Protein AF-0000000072364717 (afdb_homodimer)

Secondary structure (DSSP, 8-state):
-----HHHHHHHHHHHHHHHTTS-GGG--HHHHHHHHHHHHHHHHHHHHSSS--HHHHHHHHHHHHHHHHHHHHHHHHHHTTS-THHHHHHHHHHHHHHHHHHHHH-/-----HHHHHHHHHHHHHHHTTS-GGG--HHHHHHHHHHHHHHHHHHHHSSS--HHHHHHHHHHHHHHHHHHHHHHHHHHTTS-THHHHHHHHHHHHHHHHHHHHH-

Structure (mmCIF, N/CA/C/O backbone):
data_AF-0000000072364717-model_v1
#
loop_
_entity.id
_entity.type
_entity.pdbx_description
1 polymer 'Uncharacterized protein'
#
loop_
_atom_site.group_PDB
_atom_site.id
_atom_site.type_symbol
_atom_site.label_atom_id
_atom_site.label_alt_id
_atom_site.label_comp_id
_atom_site.label_asym_id
_atom_site.label_entity_id
_atom_site.label_seq_id
_atom_site.pdbx_PDB_ins_code
_atom_site.Cartn_x
_atom_site.Cartn_y
_atom_site.Cartn_z
_atom_site.occupancy
_atom_site.B_iso_or_equiv
_atom_site.auth_seq_id
_atom_site.auth_comp_id
_atom_site.auth_asym_id
_atom_site.auth_atom_id
_atom_site.pdbx_PDB_model_num
ATOM 1 N N . ILE A 1 1 ? -16.766 -21.688 -6.285 1 32.56 1 ILE A N 1
ATOM 2 C CA . ILE A 1 1 ? -16.109 -20.609 -7.008 1 32.56 1 ILE A CA 1
ATOM 3 C C . ILE A 1 1 ? -14.969 -20.031 -6.16 1 32.56 1 ILE A C 1
ATOM 5 O O . ILE A 1 1 ? -15.203 -19.547 -5.047 1 32.56 1 ILE A O 1
ATOM 9 N N . VAL A 1 2 ? -13.906 -20.609 -5.98 1 39.59 2 VAL A N 1
ATOM 10 C CA . VAL A 1 2 ? -12.766 -20.188 -5.164 1 39.59 2 VAL A CA 1
ATOM 11 C C . VAL A 1 2 ? -12.57 -18.688 -5.277 1 39.59 2 VAL A C 1
ATOM 13 O O . VAL A 1 2 ? -12.258 -18.172 -6.355 1 39.59 2 VAL A O 1
ATOM 16 N N . HIS A 1 3 ? -13.484 -17.906 -4.746 1 47.03 3 HIS A N 1
ATOM 17 C CA . HIS A 1 3 ? -13.562 -16.453 -4.695 1 47.03 3 HIS A CA 1
ATOM 18 C C . HIS A 1 3 ? -12.18 -15.836 -4.539 1 47.03 3 HIS A C 1
ATOM 20 O O . HIS A 1 3 ? -11.555 -15.953 -3.484 1 47.03 3 HIS A O 1
ATOM 26 N N . PHE A 1 4 ? -11.289 -15.977 -5.617 1 58.59 4 PHE A N 1
ATOM 27 C CA . PHE A 1 4 ? -9.945 -15.414 -5.688 1 58.59 4 PHE A CA 1
ATOM 28 C C . PHE A 1 4 ? -9.961 -13.938 -5.309 1 58.59 4 PHE A C 1
ATOM 30 O O . PHE A 1 4 ? -10.469 -13.102 -6.059 1 58.59 4 PHE A O 1
ATOM 37 N N . TRP A 1 5 ? -9.914 -13.695 -4.016 1 69.25 5 TRP A N 1
ATOM 38 C CA . TRP A 1 5 ? -9.875 -12.367 -3.42 1 69.25 5 TRP A CA 1
ATOM 39 C C . TRP A 1 5 ? -8.695 -11.562 -3.963 1 69.25 5 TRP A C 1
ATOM 41 O O . TRP A 1 5 ? -8.602 -10.352 -3.73 1 69.25 5 TRP A O 1
ATOM 51 N N . GLY A 1 6 ? -7.93 -12.203 -4.77 1 68.94 6 GLY A N 1
ATOM 52 C CA . GLY A 1 6 ? -6.73 -11.562 -5.285 1 68.94 6 GLY A CA 1
ATOM 53 C C . GLY A 1 6 ? -7.016 -10.297 -6.062 1 68.94 6 GLY A C 1
ATOM 54 O O . GLY A 1 6 ? -6.527 -9.219 -5.711 1 68.94 6 GLY A O 1
ATOM 55 N N . PRO A 1 7 ? -8.031 -10.477 -6.918 1 74.38 7 PRO A N 1
ATOM 56 C CA . PRO A 1 7 ? -8.305 -9.305 -7.754 1 74.38 7 PRO A CA 1
ATOM 57 C C . PRO A 1 7 ? -8.922 -8.148 -6.965 1 74.38 7 PRO A C 1
ATOM 59 O O . PRO A 1 7 ? -8.523 -6.996 -7.137 1 74.38 7 PRO A O 1
ATOM 62 N N . VAL A 1 8 ? -9.773 -8.438 -6.082 1 78.88 8 VAL A N 1
ATOM 63 C CA . VAL A 1 8 ? -10.453 -7.395 -5.32 1 78.88 8 VAL A CA 1
ATOM 64 C C . VAL A 1 8 ? -9.469 -6.73 -4.359 1 78.88 8 VAL A C 1
ATOM 66 O O . VAL A 1 8 ? -9.438 -5.504 -4.246 1 78.88 8 VAL A O 1
ATOM 69 N N . ALA A 1 9 ? -8.719 -7.508 -3.746 1 85.62 9 ALA A N 1
ATOM 70 C CA . ALA A 1 9 ? -7.754 -6.973 -2.785 1 85.62 9 ALA A CA 1
ATOM 71 C C . ALA A 1 9 ? -6.711 -6.102 -3.48 1 85.62 9 ALA A C 1
ATOM 73 O O . ALA A 1 9 ? -6.336 -5.043 -2.971 1 85.62 9 ALA A O 1
ATOM 74 N N . ASN A 1 10 ? -6.395 -6.488 -4.652 1 91.56 10 ASN A N 1
ATOM 75 C CA . ASN A 1 10 ? -5.406 -5.715 -5.395 1 91.56 10 ASN A CA 1
ATOM 76 C C . ASN A 1 10 ? -5.969 -4.371 -5.844 1 91.56 10 ASN A C 1
ATOM 78 O O . ASN A 1 10 ? -5.277 -3.352 -5.789 1 91.56 10 ASN A O 1
ATOM 82 N N . TRP A 1 11 ? -7.203 -4.375 -6.195 1 93.88 11 TRP A N 1
ATOM 83 C CA . TRP A 1 11 ? -7.824 -3.143 -6.672 1 93.88 11 TRP A CA 1
ATOM 84 C C . TRP A 1 11 ? -8.039 -2.16 -5.523 1 93.88 11 TRP A C 1
ATOM 86 O O . TRP A 1 11 ? -8.188 -0.957 -5.75 1 93.88 11 TRP A O 1
ATOM 96 N N . GLY A 1 12 ? -8.055 -2.625 -4.312 1 92.81 12 GLY A N 1
ATOM 97 C CA . GLY A 1 12 ? -8.18 -1.745 -3.164 1 92.81 12 GLY A CA 1
ATOM 98 C C . GLY A 1 12 ? -7.094 -0.687 -3.098 1 92.81 12 GLY A C 1
ATOM 99 O O . GLY A 1 12 ? -7.344 0.44 -2.666 1 92.81 12 GLY A O 1
ATOM 100 N N . LEU A 1 13 ? -5.977 -0.998 -3.564 1 96 13 LEU A N 1
ATOM 101 C CA . LEU A 1 13 ? -4.836 -0.092 -3.463 1 96 13 LEU A CA 1
ATOM 102 C C . LEU A 1 13 ? -4.996 1.089 -4.414 1 96 13 LEU A C 1
ATOM 104 O O . LEU A 1 13 ? -4.965 2.244 -3.986 1 96 13 LEU A O 1
ATOM 108 N N . PRO A 1 14 ? -5.234 0.84 -5.633 1 95.62 14 PRO A N 1
ATOM 109 C CA . PRO A 1 14 ? -5.391 2.006 -6.508 1 95.62 14 PRO A CA 1
ATOM 110 C C . PRO A 1 14 ? -6.656 2.805 -6.203 1 95.62 14 PRO A C 1
ATOM 112 O O . PRO A 1 14 ? -6.672 4.027 -6.363 1 95.62 14 PRO A O 1
ATOM 115 N N . LEU A 1 15 ? -7.695 2.199 -5.75 1 92.44 15 LEU A N 1
ATOM 116 C CA . LEU A 1 15 ? -8.898 2.93 -5.367 1 92.44 15 LEU A CA 1
ATOM 117 C C . LEU A 1 15 ? -8.625 3.855 -4.188 1 92.44 15 LEU A C 1
ATOM 119 O O . LEU A 1 15 ? -9.047 5.012 -4.188 1 92.44 15 LEU A O 1
ATOM 123 N N . ALA A 1 16 ? -7.953 3.33 -3.236 1 93.5 16 ALA A N 1
ATOM 124 C CA . ALA A 1 16 ? -7.578 4.164 -2.096 1 93.5 16 ALA A CA 1
ATOM 125 C C . ALA A 1 16 ? -6.699 5.332 -2.535 1 93.5 16 ALA A C 1
ATOM 127 O O . ALA A 1 16 ? -6.883 6.461 -2.078 1 93.5 16 ALA A O 1
ATOM 128 N N . ALA A 1 17 ? -5.766 5.066 -3.383 1 95.69 17 ALA A N 1
ATOM 129 C CA . ALA A 1 17 ? -4.871 6.109 -3.869 1 95.69 17 ALA A CA 1
ATOM 130 C C . ALA A 1 17 ? -5.648 7.203 -4.598 1 95.69 17 ALA A C 1
ATOM 132 O O . ALA A 1 17 ? -5.383 8.391 -4.414 1 95.69 17 ALA A O 1
ATOM 133 N N . PHE A 1 18 ? -6.617 6.828 -5.34 1 90.44 18 PHE A N 1
ATOM 134 C CA . PHE A 1 18 ? -7.426 7.793 -6.078 1 90.44 18 PHE A CA 1
ATOM 135 C C . PHE A 1 18 ? -8.25 8.648 -5.121 1 90.44 18 PHE A C 1
ATOM 137 O O . PHE A 1 18 ? -8.312 9.867 -5.266 1 90.44 18 PHE A O 1
ATOM 144 N N . LYS A 1 19 ? -8.805 8.031 -4.262 1 90.56 19 LYS A N 1
ATOM 145 C CA . LYS A 1 19 ? -9.617 8.766 -3.299 1 90.56 19 LYS A CA 1
ATOM 146 C C . LYS A 1 19 ? -8.758 9.719 -2.471 1 90.56 19 LYS A C 1
ATOM 148 O O . LYS A 1 19 ? -9.195 10.812 -2.117 1 90.56 19 LYS A O 1
ATOM 153 N N . ASP A 1 20 ? -7.555 9.359 -2.209 1 94.38 20 ASP A N 1
ATOM 154 C CA . ASP A 1 20 ? -6.637 10.188 -1.437 1 94.38 20 ASP A CA 1
ATOM 155 C C . ASP A 1 20 ? -6.215 11.422 -2.23 1 94.38 20 ASP A C 1
ATOM 157 O O . ASP A 1 20 ? -5.668 12.375 -1.667 1 94.38 20 ASP A O 1
ATOM 161 N N . MET A 1 21 ? -6.426 11.438 -3.5 1 90.31 21 MET A N 1
ATOM 162 C CA . MET A 1 21 ? -6.055 12.586 -4.32 1 90.31 21 MET A CA 1
ATOM 163 C C . MET A 1 21 ? -6.934 13.789 -3.996 1 90.31 21 MET A C 1
ATOM 165 O O . MET A 1 21 ? -6.578 14.93 -4.309 1 90.31 21 MET A O 1
ATOM 169 N N . ARG A 1 22 ? -8.047 13.531 -3.393 1 88.69 22 ARG A N 1
ATOM 170 C CA . ARG A 1 22 ? -8.953 14.609 -3.018 1 88.69 22 ARG A CA 1
ATOM 171 C C . ARG A 1 22 ? -8.602 15.172 -1.646 1 88.69 22 ARG A C 1
ATOM 173 O O . ARG A 1 22 ? -9.172 16.188 -1.218 1 88.69 22 ARG A O 1
ATOM 180 N N . ALA A 1 23 ? -7.691 14.555 -0.936 1 91.75 23 ALA A N 1
ATOM 181 C CA . ALA A 1 23 ? -7.227 15.023 0.366 1 91.75 23 ALA A CA 1
ATOM 182 C C . ALA A 1 23 ? -6.047 15.977 0.213 1 91.75 23 ALA A C 1
ATOM 184 O O . ALA A 1 23 ? -5.398 16.016 -0.835 1 91.75 23 ALA A O 1
ATOM 185 N N . PRO A 1 24 ? -5.793 16.828 1.233 1 94.75 24 PRO A N 1
ATOM 186 C CA . PRO A 1 24 ? -4.594 17.672 1.173 1 94.75 24 PRO A CA 1
ATOM 187 C C . PRO A 1 24 ? -3.305 16.859 1.092 1 94.75 24 PRO A C 1
ATOM 189 O O . PRO A 1 24 ? -3.234 15.75 1.629 1 94.75 24 PRO A O 1
ATOM 192 N N . PRO A 1 25 ? -2.336 17.375 0.382 1 95 25 PRO A N 1
ATOM 193 C CA . PRO A 1 25 ? -1.103 16.625 0.155 1 95 25 PRO A CA 1
ATOM 194 C C . PRO A 1 25 ? -0.325 16.359 1.444 1 95 25 PRO A C 1
ATOM 196 O O . PRO A 1 25 ? 0.619 15.562 1.45 1 95 25 PRO A O 1
ATOM 199 N N . ASP A 1 26 ? -0.74 16.953 2.525 1 94.06 26 ASP A N 1
ATOM 200 C CA . ASP A 1 26 ? -0.076 16.766 3.811 1 94.06 26 ASP A CA 1
ATOM 201 C C . ASP A 1 26 ? -0.172 15.312 4.27 1 94.06 26 ASP A C 1
ATOM 203 O O . ASP A 1 26 ? 0.625 14.867 5.098 1 94.06 26 ASP A O 1
ATOM 207 N N . ILE A 1 27 ? -1.042 14.578 3.75 1 93.75 27 ILE A N 1
ATOM 208 C CA . ILE A 1 27 ? -1.276 13.234 4.266 1 93.75 27 ILE A CA 1
ATOM 209 C C . ILE A 1 27 ? -0.436 12.227 3.482 1 93.75 27 ILE A C 1
ATOM 211 O O . ILE A 1 27 ? -0.488 11.023 3.748 1 93.75 27 ILE A O 1
ATOM 215 N N . ILE A 1 28 ? 0.273 12.656 2.49 1 96 28 ILE A N 1
ATOM 216 C CA . ILE A 1 28 ? 0.982 11.734 1.613 1 96 28 ILE A CA 1
ATOM 217 C C . ILE A 1 28 ? 2.305 11.328 2.256 1 96 28 ILE A C 1
ATOM 219 O O . ILE A 1 28 ? 3.117 12.18 2.617 1 96 28 ILE A O 1
ATOM 223 N N . SER A 1 29 ? 2.496 10.086 2.414 1 96.06 29 SER A N 1
ATOM 224 C CA . SER A 1 29 ? 3.791 9.531 2.799 1 96.06 29 SER A CA 1
ATOM 225 C C . SER A 1 29 ? 4.652 9.234 1.577 1 96.06 29 SER A C 1
ATOM 227 O O . SER A 1 29 ? 4.359 8.32 0.809 1 96.06 29 SER A O 1
ATOM 229 N N . GLY A 1 30 ? 5.738 9.945 1.477 1 94.25 30 GLY A N 1
ATOM 230 C CA . GLY A 1 30 ? 6.648 9.695 0.367 1 94.25 30 GLY A CA 1
ATOM 231 C C . GLY A 1 30 ? 7.219 8.289 0.364 1 94.25 30 GLY A C 1
ATOM 232 O O . GLY A 1 30 ? 7.367 7.68 -0.696 1 94.25 30 GLY A O 1
ATOM 233 N N . ARG A 1 31 ? 7.523 7.82 1.496 1 93.94 31 ARG A N 1
ATOM 234 C CA . ARG A 1 31 ? 8.062 6.469 1.625 1 93.94 31 ARG A CA 1
ATOM 235 C C . ARG A 1 31 ? 7.055 5.43 1.15 1 93.94 31 ARG A C 1
ATOM 237 O O . ARG A 1 31 ? 7.395 4.535 0.375 1 93.94 31 ARG A O 1
ATOM 244 N N . MET A 1 32 ? 5.801 5.512 1.618 1 97.44 32 MET A N 1
ATOM 245 C CA . MET A 1 32 ? 4.77 4.543 1.253 1 97.44 32 MET A CA 1
ATOM 246 C C . MET A 1 32 ? 4.441 4.633 -0.233 1 97.44 32 MET A C 1
ATOM 248 O O . MET A 1 32 ? 4.289 3.609 -0.903 1 97.44 32 MET A O 1
ATOM 252 N N . THR A 1 33 ? 4.336 5.863 -0.725 1 98 33 THR A N 1
ATOM 253 C CA . THR A 1 33 ? 4.055 6.086 -2.139 1 98 33 THR A CA 1
ATOM 254 C C . THR A 1 33 ? 5.141 5.461 -3.01 1 98 33 THR A C 1
ATOM 256 O O . THR A 1 33 ? 4.84 4.758 -3.979 1 98 33 THR A O 1
ATOM 259 N N . THR A 1 34 ? 6.383 5.703 -2.668 1 96.44 34 THR A N 1
ATOM 260 C CA . THR A 1 34 ? 7.492 5.129 -3.426 1 96.44 34 THR A CA 1
ATOM 261 C C . THR A 1 34 ? 7.469 3.605 -3.346 1 96.44 34 THR A C 1
ATOM 263 O O . THR A 1 34 ? 7.648 2.922 -4.355 1 96.44 34 THR A O 1
ATOM 266 N N . ALA A 1 35 ? 7.227 3.066 -2.182 1 96.12 35 ALA A N 1
ATOM 267 C CA . ALA A 1 35 ? 7.148 1.618 -2.006 1 96.12 35 ALA A CA 1
ATOM 268 C C . ALA A 1 35 ? 6.039 1.021 -2.865 1 96.12 35 ALA A C 1
ATOM 270 O O . ALA A 1 35 ? 6.227 -0.019 -3.5 1 96.12 35 ALA A O 1
ATOM 271 N N . LEU A 1 36 ? 4.918 1.703 -2.932 1 98.19 36 LEU A N 1
ATOM 272 C CA . LEU A 1 36 ? 3.773 1.208 -3.688 1 98.19 36 LEU A CA 1
ATOM 273 C C . LEU A 1 36 ? 4.055 1.249 -5.188 1 98.19 36 LEU A C 1
ATOM 275 O O . LEU A 1 36 ? 3.588 0.385 -5.934 1 98.19 36 LEU A O 1
ATOM 279 N N . ILE A 1 37 ? 4.812 2.205 -5.625 1 96.69 37 ILE A N 1
ATOM 280 C CA . ILE A 1 37 ? 5.176 2.283 -7.035 1 96.69 37 ILE A CA 1
ATOM 281 C C . ILE A 1 37 ? 6.078 1.107 -7.402 1 96.69 37 ILE A C 1
ATOM 283 O O . ILE A 1 37 ? 5.809 0.387 -8.367 1 96.69 37 ILE A O 1
ATOM 287 N N . PHE A 1 38 ? 7.066 0.87 -6.66 1 93 38 PHE A N 1
ATOM 288 C CA . PHE A 1 38 ? 8.008 -0.207 -6.949 1 93 38 PHE A CA 1
ATOM 289 C C . PHE A 1 38 ? 7.328 -1.565 -6.82 1 93 38 PHE A C 1
ATOM 291 O O . PHE A 1 38 ? 7.523 -2.445 -7.66 1 93 38 PHE A O 1
ATOM 298 N N . TYR A 1 39 ? 6.527 -1.623 -5.746 1 95.94 39 TYR A N 1
ATOM 299 C CA . TYR A 1 39 ? 5.758 -2.85 -5.566 1 95.94 39 TYR A CA 1
ATOM 300 C C . TYR A 1 39 ? 4.914 -3.15 -6.801 1 95.94 39 TYR A C 1
ATOM 302 O O . TYR A 1 39 ? 4.945 -4.266 -7.324 1 95.94 39 TYR A O 1
ATOM 310 N N . SER A 1 40 ? 4.254 -2.191 -7.305 1 97.19 40 SER A N 1
ATOM 311 C CA . SER A 1 40 ? 3.355 -2.379 -8.438 1 97.19 40 SER A CA 1
ATOM 312 C C . SER A 1 40 ? 4.137 -2.611 -9.727 1 97.19 40 SER A C 1
ATOM 314 O O . SER A 1 40 ? 3.699 -3.367 -10.594 1 97.19 40 SER A O 1
ATOM 316 N N . MET A 1 41 ? 5.238 -2.033 -9.898 1 96.06 41 MET A N 1
ATOM 317 C CA . MET A 1 41 ? 6.051 -2.271 -11.094 1 96.06 41 MET A CA 1
ATOM 318 C C . MET A 1 41 ? 6.539 -3.715 -11.133 1 96.06 41 MET A C 1
ATOM 320 O O . MET A 1 41 ? 6.531 -4.344 -12.195 1 96.06 41 MET A O 1
ATOM 324 N N . ALA A 1 42 ? 6.918 -4.203 -10.047 1 92.88 42 ALA A N 1
ATOM 325 C CA . ALA A 1 42 ? 7.359 -5.594 -9.969 1 92.88 42 ALA A CA 1
ATOM 326 C C . ALA A 1 42 ? 6.223 -6.551 -10.32 1 92.88 42 ALA A C 1
ATOM 328 O O . ALA A 1 42 ? 6.426 -7.523 -11.055 1 92.88 42 ALA A O 1
ATOM 329 N N . PHE A 1 43 ? 5.047 -6.176 -9.883 1 93.81 43 PHE A N 1
ATOM 330 C CA . PHE A 1 43 ? 3.928 -7.078 -10.125 1 93.81 43 PHE A CA 1
ATOM 331 C C . PHE A 1 43 ? 3.426 -6.949 -11.562 1 93.81 43 PHE A C 1
ATOM 333 O O . PHE A 1 43 ? 2.807 -7.871 -12.094 1 93.81 43 PHE A O 1
ATOM 340 N N . MET A 1 44 ? 3.686 -5.844 -12.148 1 94.19 44 MET A N 1
ATOM 341 C CA . MET A 1 44 ? 3.396 -5.742 -13.578 1 94.19 44 MET A CA 1
ATOM 342 C C . MET A 1 44 ? 4.23 -6.742 -14.375 1 94.19 44 MET A C 1
ATOM 344 O O . MET A 1 44 ? 3.709 -7.445 -15.234 1 94.19 44 MET A O 1
ATOM 348 N N . ARG A 1 45 ? 5.52 -6.727 -14.094 1 93.19 45 ARG A N 1
ATOM 349 C CA . ARG A 1 45 ? 6.41 -7.668 -14.766 1 93.19 45 ARG A CA 1
ATOM 350 C C . ARG A 1 45 ? 5.961 -9.109 -14.531 1 93.19 45 ARG A C 1
ATOM 352 O O . ARG A 1 45 ? 5.926 -9.914 -15.461 1 93.19 45 ARG A O 1
ATOM 359 N N . PHE A 1 46 ? 5.656 -9.359 -13.266 1 87.81 46 PHE A N 1
ATOM 360 C CA . PHE A 1 46 ? 5.199 -10.695 -12.922 1 87.81 46 PHE A CA 1
ATOM 361 C C . PHE A 1 46 ? 3.936 -11.055 -13.703 1 87.81 46 PHE A C 1
ATOM 363 O O . PHE A 1 46 ? 3.826 -12.148 -14.258 1 87.81 46 PHE A O 1
ATOM 370 N N . ALA A 1 47 ? 3.012 -10.18 -13.734 1 91.06 47 ALA A N 1
ATOM 371 C CA . ALA A 1 47 ? 1.729 -10.398 -14.391 1 91.06 47 ALA A CA 1
ATOM 372 C C . ALA A 1 47 ? 1.915 -10.656 -15.883 1 91.06 47 ALA A C 1
ATOM 374 O O . ALA A 1 47 ? 1.168 -11.43 -16.484 1 91.06 47 ALA A O 1
ATOM 375 N N . TYR A 1 48 ? 2.855 -10 -16.438 1 93.12 48 TYR A N 1
ATOM 376 C CA . TYR A 1 48 ? 3.131 -10.148 -17.875 1 93.12 48 TYR A CA 1
ATOM 377 C C . TYR A 1 48 ? 3.889 -11.438 -18.156 1 93.12 48 TYR A C 1
ATOM 379 O O . TYR A 1 48 ? 3.688 -12.07 -19.188 1 93.12 48 TYR A O 1
ATOM 387 N N . ARG A 1 49 ? 4.672 -12 -17.219 1 91.44 49 ARG A N 1
ATOM 388 C CA . ARG A 1 49 ? 5.586 -13.117 -17.453 1 91.44 49 ARG A CA 1
ATOM 389 C C . ARG A 1 49 ? 4.934 -14.445 -17.062 1 91.44 49 ARG A C 1
ATOM 391 O O . ARG A 1 49 ? 5.316 -15.5 -17.578 1 91.44 49 ARG A O 1
ATOM 398 N N . VAL A 1 50 ? 4 -14.359 -16.219 1 84.56 50 VAL A N 1
ATOM 399 C CA . VAL A 1 50 ? 3.369 -15.602 -15.781 1 84.56 50 VAL A CA 1
ATOM 400 C C . VAL A 1 50 ? 2.598 -16.234 -16.938 1 84.56 50 VAL A C 1
ATOM 402 O O . VAL A 1 50 ? 2.164 -15.531 -17.859 1 84.56 50 VAL A O 1
ATOM 405 N N . GLN A 1 51 ? 2.633 -17.625 -16.922 1 89.19 51 GLN A N 1
ATOM 406 C CA . GLN A 1 51 ? 1.892 -18.344 -17.969 1 89.19 51 GLN A CA 1
ATOM 407 C C . GLN A 1 51 ? 0.726 -19.125 -17.359 1 89.19 51 GLN A C 1
ATOM 409 O O . GLN A 1 51 ? 0.926 -19.984 -16.516 1 89.19 51 GLN A O 1
ATOM 414 N N . PRO A 1 52 ? -0.693 -18.75 -17.828 1 91.75 52 PRO A N 1
ATOM 415 C CA . PRO A 1 52 ? -1.036 -17.719 -18.812 1 91.75 52 PRO A CA 1
ATOM 416 C C . PRO A 1 52 ? -0.87 -16.297 -18.25 1 91.75 52 PRO A C 1
ATOM 418 O O . PRO A 1 52 ? -0.851 -16.109 -17.031 1 91.75 52 PRO A O 1
ATOM 421 N N . ARG A 1 53 ? -0.742 -15.328 -19.125 1 92.56 53 ARG A N 1
ATOM 422 C CA . ARG A 1 53 ? -0.644 -13.93 -18.719 1 92.56 53 ARG A CA 1
ATOM 423 C C . ARG A 1 53 ? -1.862 -13.508 -17.906 1 92.56 53 ARG A C 1
ATOM 425 O O . ARG A 1 53 ? -2.994 -13.859 -18.234 1 92.56 53 ARG A O 1
ATOM 432 N N . ASN A 1 54 ? -1.626 -12.82 -16.812 1 90.31 54 ASN A N 1
ATOM 433 C CA . ASN A 1 54 ? -2.709 -12.289 -15.992 1 90.31 54 ASN A CA 1
ATOM 434 C C . ASN A 1 54 ? -2.992 -10.828 -16.312 1 90.31 54 ASN A C 1
ATOM 436 O O . ASN A 1 54 ? -2.457 -9.93 -15.656 1 90.31 54 ASN A O 1
ATOM 440 N N . LEU A 1 55 ? -3.814 -10.555 -17.203 1 93.06 55 LEU A N 1
ATOM 441 C CA . LEU A 1 55 ? -4.059 -9.203 -17.703 1 93.06 55 LEU A CA 1
ATOM 442 C C . LEU A 1 55 ? -4.816 -8.367 -16.688 1 93.06 55 LEU A C 1
ATOM 444 O O . LEU A 1 55 ? -4.703 -7.141 -16.672 1 93.06 55 LEU A O 1
ATOM 448 N N . LEU A 1 56 ? -5.641 -9.047 -15.922 1 88.94 56 LEU A N 1
ATOM 449 C CA . LEU A 1 56 ? -6.352 -8.336 -14.859 1 88.94 56 LEU A CA 1
ATOM 450 C C . LEU A 1 56 ? -5.375 -7.773 -13.836 1 88.94 56 LEU A C 1
ATOM 452 O O . LEU A 1 56 ? -5.504 -6.621 -13.422 1 88.94 56 LEU A O 1
ATOM 456 N N . LEU A 1 57 ? -4.414 -8.516 -13.453 1 91.44 57 LEU A N 1
ATOM 457 C CA . LEU A 1 57 ? -3.389 -8.086 -12.508 1 91.44 57 LEU A CA 1
ATOM 458 C C . LEU A 1 57 ? -2.537 -6.969 -13.102 1 91.44 57 LEU A C 1
ATOM 460 O O . LEU A 1 57 ? -2.197 -6.004 -12.414 1 91.44 57 LEU A O 1
ATOM 464 N N . LEU A 1 58 ? -2.25 -7.168 -14.336 1 94.75 58 LEU A N 1
ATOM 465 C CA . LEU A 1 58 ? -1.474 -6.145 -15.031 1 94.75 58 LEU A CA 1
ATOM 466 C C . LEU A 1 58 ? -2.209 -4.809 -15.023 1 94.75 58 LEU A C 1
ATOM 468 O O . LEU A 1 58 ? -1.613 -3.77 -14.734 1 94.75 58 LEU A O 1
ATOM 472 N N . ALA A 1 59 ? -3.48 -4.859 -15.289 1 94.06 59 ALA A N 1
ATOM 473 C CA . ALA A 1 59 ? -4.281 -3.639 -15.312 1 94.06 59 ALA A CA 1
ATOM 474 C C . ALA A 1 59 ? -4.34 -2.99 -13.938 1 94.06 59 ALA A C 1
ATOM 476 O O . ALA A 1 59 ? -4.211 -1.771 -13.805 1 94.06 59 ALA A O 1
ATOM 477 N N . CYS A 1 60 ? -4.477 -3.713 -12.93 1 92.81 60 CYS A N 1
ATOM 478 C CA . CYS A 1 60 ? -4.57 -3.223 -11.562 1 92.81 60 CYS A CA 1
ATOM 479 C C . CYS A 1 60 ? -3.283 -2.52 -11.148 1 92.81 60 CYS A C 1
ATOM 481 O O . CYS A 1 60 ? -3.32 -1.398 -10.633 1 92.81 60 CYS A O 1
ATOM 483 N N . HIS A 1 61 ? -2.182 -3.17 -11.4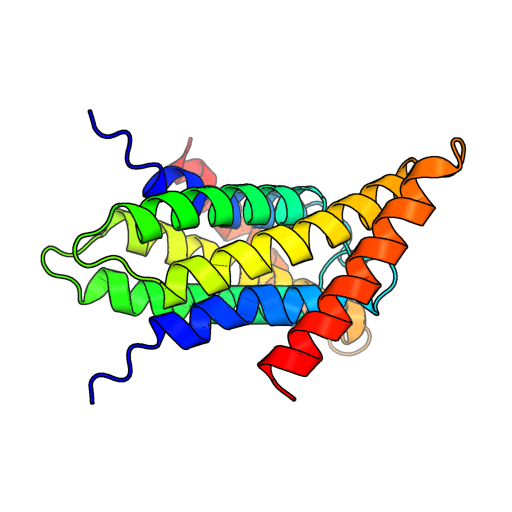45 1 96.25 61 HIS A N 1
ATOM 484 C CA . HIS A 1 61 ? -0.909 -2.607 -11 1 96.25 61 HIS A CA 1
ATOM 485 C C . HIS A 1 61 ? -0.488 -1.438 -11.891 1 96.25 61 HIS A C 1
ATOM 487 O O . HIS A 1 61 ? 0.143 -0.49 -11.414 1 96.25 61 HIS A O 1
ATOM 493 N N . THR A 1 62 ? -0.869 -1.449 -13.156 1 97 62 THR A N 1
ATOM 494 C CA . THR A 1 62 ? -0.655 -0.273 -13.992 1 97 62 THR A CA 1
ATOM 495 C C . THR A 1 62 ? -1.431 0.924 -13.445 1 97 62 THR A C 1
ATOM 497 O O . THR A 1 62 ? -0.885 2.023 -13.336 1 97 62 THR A O 1
ATOM 500 N N . THR A 1 63 ? -2.664 0.694 -13.078 1 95.88 63 THR A N 1
ATOM 501 C CA . THR A 1 63 ? -3.496 1.74 -12.492 1 95.88 63 THR A CA 1
ATOM 502 C C . THR A 1 63 ? -2.887 2.248 -11.195 1 95.88 63 THR A C 1
ATOM 504 O O . THR A 1 63 ? -2.861 3.455 -10.945 1 95.88 63 THR A O 1
ATOM 507 N N . ASN A 1 64 ? -2.385 1.376 -10.398 1 97 64 ASN A N 1
ATOM 508 C CA . ASN A 1 64 ? -1.79 1.771 -9.125 1 97 64 ASN A CA 1
ATOM 509 C C . ASN A 1 64 ? -0.526 2.602 -9.328 1 97 64 ASN A C 1
ATOM 511 O O . ASN A 1 64 ? -0.297 3.578 -8.617 1 97 64 ASN A O 1
ATOM 515 N N . VAL A 1 65 ? 0.286 2.201 -10.273 1 97.62 65 VAL A N 1
ATOM 516 C CA . VAL A 1 65 ? 1.488 2.977 -10.562 1 97.62 65 VAL A CA 1
ATOM 517 C C . VAL A 1 65 ? 1.102 4.387 -11.008 1 97.62 65 VAL A C 1
ATOM 519 O O . VAL A 1 65 ? 1.705 5.367 -10.57 1 97.62 65 VAL A O 1
ATOM 522 N N . MET A 1 66 ? 0.118 4.477 -11.773 1 96.38 66 MET A N 1
ATOM 523 C CA . MET A 1 66 ? -0.335 5.785 -12.242 1 96.38 66 MET A CA 1
ATOM 524 C C . MET A 1 66 ? -0.874 6.621 -11.086 1 96.38 66 MET A C 1
ATOM 526 O O . MET A 1 66 ? -0.498 7.781 -10.93 1 96.38 66 MET A O 1
ATOM 530 N N . ALA A 1 67 ? -1.707 6.035 -10.297 1 95 67 ALA A N 1
ATOM 531 C CA . ALA A 1 67 ? -2.283 6.742 -9.156 1 95 67 ALA A CA 1
ATOM 532 C C . ALA A 1 67 ? -1.196 7.18 -8.18 1 95 67 ALA A C 1
ATOM 534 O O . ALA A 1 67 ? -1.188 8.328 -7.723 1 95 67 ALA A O 1
ATOM 535 N N . GLN A 1 68 ? -0.268 6.32 -7.922 1 97.5 68 GLN A N 1
ATOM 536 C CA . GLN A 1 68 ? 0.803 6.629 -6.98 1 97.5 68 GLN A CA 1
ATOM 537 C C . GLN A 1 68 ? 1.77 7.656 -7.57 1 97.5 68 GLN A C 1
ATOM 539 O O . GLN A 1 68 ? 2.348 8.461 -6.836 1 97.5 68 GLN A O 1
ATOM 544 N N . SER A 1 69 ? 1.932 7.695 -8.844 1 96.88 69 SER A N 1
ATOM 545 C CA . SER A 1 69 ? 2.777 8.703 -9.484 1 96.88 69 SER A CA 1
ATOM 546 C C . SER A 1 69 ? 2.182 10.102 -9.336 1 96.88 69 SER A C 1
ATOM 548 O O . SER A 1 69 ? 2.908 11.07 -9.109 1 96.88 69 SER A O 1
ATOM 550 N N . VAL A 1 70 ? 0.923 10.156 -9.469 1 93.44 70 VAL A N 1
ATOM 551 C CA . VAL A 1 70 ? 0.245 11.422 -9.227 1 93.44 70 VAL A CA 1
ATOM 552 C C . VAL A 1 70 ? 0.451 11.852 -7.773 1 93.44 70 VAL A C 1
ATOM 554 O O . VAL A 1 70 ? 0.777 13.008 -7.5 1 93.44 70 VAL A O 1
ATOM 557 N N . GLN A 1 71 ? 0.271 10.867 -6.871 1 96.31 71 GLN A N 1
ATOM 558 C CA . GLN A 1 71 ? 0.495 11.156 -5.457 1 96.31 71 GLN A CA 1
ATOM 559 C C . GLN A 1 71 ? 1.931 11.617 -5.211 1 96.31 71 GLN A C 1
ATOM 561 O O . GLN A 1 71 ? 2.17 12.523 -4.414 1 96.31 71 GLN A O 1
ATOM 566 N N . ALA A 1 72 ? 2.844 11.039 -5.867 1 95.56 72 ALA A N 1
ATOM 567 C CA . ALA A 1 72 ? 4.246 11.43 -5.742 1 95.56 72 ALA A CA 1
ATOM 568 C C . ALA A 1 72 ? 4.465 12.852 -6.242 1 95.56 72 ALA A C 1
ATOM 570 O O . ALA A 1 72 ? 5.211 13.625 -5.629 1 95.56 72 ALA A O 1
ATOM 571 N N . GLY A 1 73 ? 3.852 13.148 -7.305 1 92.62 73 GLY A N 1
ATOM 572 C CA . GLY A 1 73 ? 3.924 14.516 -7.801 1 92.62 73 GLY A CA 1
ATOM 573 C C . GLY A 1 73 ? 3.363 15.531 -6.824 1 92.62 73 GLY A C 1
ATOM 574 O O . GLY A 1 73 ? 3.986 16.562 -6.574 1 92.62 73 GLY A O 1
ATOM 575 N N . ARG A 1 74 ? 2.248 15.289 -6.285 1 93.19 74 ARG A N 1
ATOM 576 C CA . ARG A 1 74 ? 1.642 16.156 -5.277 1 93.19 74 ARG A CA 1
ATOM 577 C C . ARG A 1 74 ? 2.564 16.328 -4.074 1 93.19 74 ARG A C 1
ATOM 579 O O . ARG A 1 74 ? 2.68 17.422 -3.523 1 93.19 74 ARG A O 1
ATOM 586 N N . PHE A 1 75 ? 3.195 15.227 -3.688 1 94 75 PHE A N 1
ATOM 587 C CA . PHE A 1 75 ? 4.121 15.227 -2.562 1 94 75 PHE A CA 1
ATOM 588 C C . PHE A 1 75 ? 5.305 16.156 -2.832 1 94 75 PHE A C 1
ATOM 590 O O . PHE A 1 75 ? 5.645 16.984 -1.996 1 94 75 PHE A O 1
ATOM 597 N N . VAL A 1 76 ? 5.82 16.047 -4 1 91.44 76 VAL A N 1
ATOM 598 C CA . VAL A 1 76 ? 7 16.812 -4.367 1 91.44 76 VAL A CA 1
ATOM 599 C C . VAL A 1 76 ? 6.641 18.297 -4.469 1 91.44 76 VAL A C 1
ATOM 601 O O . VAL A 1 76 ? 7.371 19.156 -3.965 1 91.44 76 VAL A O 1
ATOM 604 N N . ILE A 1 77 ? 5.523 18.609 -5.094 1 91.12 77 ILE A N 1
ATOM 605 C CA . ILE A 1 77 ? 5.082 20 -5.227 1 91.12 77 ILE A CA 1
ATOM 606 C C . ILE A 1 77 ? 4.84 20.609 -3.844 1 91.12 77 ILE A C 1
ATOM 608 O O . ILE A 1 77 ? 5.238 21.734 -3.574 1 91.12 77 ILE A O 1
ATOM 612 N N . HIS A 1 78 ? 4.258 19.891 -2.986 1 89.44 78 HIS A N 1
ATOM 613 C CA . HIS A 1 78 ? 3.904 20.359 -1.648 1 89.44 78 HIS A CA 1
ATOM 614 C C . HIS A 1 78 ? 5.148 20.609 -0.805 1 89.44 78 HIS A C 1
ATOM 616 O O . HIS A 1 78 ? 5.223 21.594 -0.077 1 89.44 78 HIS A O 1
ATOM 622 N N . HIS A 1 79 ? 6.078 19.766 -0.904 1 89.81 79 HIS A N 1
ATOM 623 C CA . HIS A 1 79 ? 7.223 19.828 0.001 1 89.81 79 HIS A CA 1
ATOM 624 C C . HIS A 1 79 ? 8.383 20.594 -0.628 1 89.81 79 HIS A C 1
ATOM 626 O O . HIS A 1 79 ? 9.172 21.219 0.079 1 89.81 79 HIS A O 1
ATOM 632 N N . TYR A 1 80 ? 8.336 20.531 -1.896 1 84.44 80 TYR A N 1
ATOM 633 C CA . TYR A 1 80 ? 9.531 21.078 -2.535 1 84.44 80 TYR A CA 1
ATOM 634 C C . TYR A 1 80 ? 9.156 22.125 -3.582 1 84.44 80 TYR A C 1
ATOM 636 O O . TYR A 1 80 ? 10.031 22.75 -4.184 1 84.44 80 TYR A O 1
ATOM 644 N N . GLY A 1 81 ? 7.781 22.188 -4.066 1 75.88 81 GLY A N 1
ATOM 645 C CA . GLY A 1 81 ? 7.32 23.031 -5.152 1 75.88 81 GLY A CA 1
ATOM 646 C C . GLY A 1 81 ? 7.309 24.5 -4.789 1 75.88 81 GLY A C 1
ATOM 647 O O . GLY A 1 81 ? 6.871 25.344 -5.582 1 75.88 81 GLY A O 1
ATOM 648 N N . GLY A 1 82 ? 7.25 25.047 -3.559 1 55.34 82 GLY A N 1
ATOM 649 C CA . GLY A 1 82 ? 7.305 26.5 -3.553 1 55.34 82 GLY A CA 1
ATOM 650 C C . GLY A 1 82 ? 8.039 27.078 -4.75 1 55.34 82 GLY A C 1
ATOM 651 O O . GLY A 1 82 ? 7.664 28.125 -5.27 1 55.34 82 GLY A O 1
ATOM 652 N N . THR A 1 83 ? 9.148 26.703 -4.965 1 51.5 83 THR A N 1
ATOM 653 C CA . THR A 1 83 ? 9.82 27.609 -5.887 1 51.5 83 THR A CA 1
ATOM 654 C C . THR A 1 83 ? 9.297 27.422 -7.309 1 51.5 83 THR A C 1
ATOM 656 O O . THR A 1 83 ? 9.102 28.391 -8.039 1 51.5 83 THR A O 1
ATOM 659 N N . LYS A 1 84 ? 9.531 26.234 -8.234 1 50.19 84 LYS A N 1
ATOM 660 C CA . LYS A 1 84 ? 9.508 26.297 -9.695 1 50.19 84 LYS A CA 1
ATOM 661 C C . LYS A 1 84 ? 8.18 25.781 -10.25 1 50.19 84 LYS A C 1
ATOM 663 O O . LYS A 1 84 ? 7.609 24.828 -9.711 1 50.19 84 LYS A O 1
ATOM 668 N N . ARG A 1 85 ? 7.133 26.422 -11.031 1 51.28 85 ARG A N 1
ATOM 669 C CA . ARG A 1 85 ? 5.883 26.469 -11.789 1 51.28 85 ARG A CA 1
ATOM 670 C C . ARG A 1 85 ? 5.566 25.125 -12.422 1 51.28 85 ARG A C 1
ATOM 672 O O . ARG A 1 85 ? 4.41 24.703 -12.438 1 51.28 85 ARG A O 1
ATOM 679 N N . PRO A 1 86 ? 6.375 24.328 -12.992 1 54.72 86 PRO A N 1
ATOM 680 C CA . PRO A 1 86 ? 6.086 23.25 -13.953 1 54.72 86 PRO A CA 1
ATOM 681 C C . PRO A 1 86 ? 5.555 21.984 -13.281 1 54.72 86 PRO A C 1
ATOM 683 O O . PRO A 1 86 ? 4.754 21.266 -13.867 1 54.72 86 PRO A O 1
ATOM 686 N N . VAL A 1 87 ? 5.754 21.688 -12.086 1 54.47 87 VAL A N 1
ATOM 687 C CA . VAL A 1 87 ? 5.398 20.406 -11.508 1 54.47 87 VAL A CA 1
ATOM 688 C C . VAL A 1 87 ? 3.908 20.359 -11.188 1 54.47 87 VAL A C 1
ATOM 690 O O . VAL A 1 87 ? 3.25 19.344 -11.367 1 54.47 87 VAL A O 1
ATOM 693 N N . LYS A 1 88 ? 3.326 21.438 -10.781 1 57.47 88 LYS A N 1
ATOM 694 C CA . LYS A 1 88 ? 1.9 21.516 -10.469 1 57.47 88 LYS A CA 1
ATOM 695 C C . LYS A 1 88 ? 1.053 21.188 -11.695 1 57.47 88 LYS A C 1
ATOM 697 O O . LYS A 1 88 ? 0.059 20.453 -11.594 1 57.47 88 LYS A O 1
ATOM 702 N N . SER A 1 89 ? 1.449 21.703 -12.742 1 60.41 89 SER A N 1
ATOM 703 C CA . SER A 1 89 ? 0.695 21.484 -13.969 1 60.41 89 SER A CA 1
ATOM 704 C C . SER A 1 89 ? 0.712 20 -14.367 1 60.41 89 SER A C 1
ATOM 706 O O . SER A 1 89 ? -0.302 19.469 -14.812 1 60.41 89 SER A O 1
ATOM 708 N N . LEU A 1 90 ? 1.743 19.344 -14.203 1 58.25 90 LEU A N 1
ATOM 709 C CA . LEU A 1 90 ? 1.881 17.938 -14.594 1 58.25 90 LEU A CA 1
ATOM 710 C C . LEU A 1 90 ? 1.015 17.047 -13.719 1 58.25 90 LEU A C 1
ATOM 712 O O . LEU A 1 90 ? 0.367 16.125 -14.219 1 58.25 90 LEU A O 1
ATOM 716 N N . VAL A 1 91 ? 0.924 17.375 -12.578 1 60.25 91 VAL A N 1
ATOM 717 C CA . VAL A 1 91 ? 0.178 16.516 -11.656 1 60.25 91 VAL A CA 1
ATOM 718 C C . VAL A 1 91 ? -1.32 16.688 -11.898 1 60.25 91 VAL A C 1
ATOM 720 O O . VAL A 1 91 ? -2.066 15.703 -11.898 1 60.25 91 VAL A O 1
ATOM 723 N N . LEU A 1 92 ? -1.741 17.875 -12.148 1 60.78 92 LEU A N 1
ATOM 724 C CA . LEU A 1 92 ? -3.15 18.125 -12.422 1 60.78 92 LEU A CA 1
ATOM 725 C C . LEU A 1 92 ? -3.59 17.422 -13.695 1 60.78 92 LEU A C 1
ATOM 727 O O . LEU A 1 92 ? -4.691 16.859 -13.758 1 60.78 92 LEU A O 1
ATOM 731 N N . THR A 1 93 ? -2.779 17.438 -14.594 1 60.69 93 THR A N 1
ATOM 732 C CA . THR A 1 93 ? -3.1 16.766 -15.844 1 60.69 93 THR A CA 1
ATOM 733 C C . THR A 1 93 ? -3.201 15.258 -15.625 1 60.69 93 THR A C 1
ATOM 735 O O . THR A 1 93 ? -4.094 14.602 -16.172 1 60.69 93 THR A O 1
ATOM 738 N N . GLN A 1 94 ? -2.406 14.742 -14.859 1 59.19 94 GLN A N 1
ATOM 739 C CA . GLN A 1 94 ? -2.418 13.297 -14.633 1 59.19 94 GLN A CA 1
ATOM 740 C C . GLN A 1 94 ? -3.654 12.875 -13.844 1 59.19 94 GLN A C 1
ATOM 742 O O . GLN A 1 94 ? -4.254 11.836 -14.125 1 59.19 94 GLN A O 1
ATOM 747 N N . ILE A 1 95 ? -4.082 13.633 -12.945 1 57.97 95 ILE A N 1
ATOM 748 C CA . ILE A 1 95 ? -5.273 13.359 -12.148 1 57.97 95 ILE A CA 1
ATOM 749 C C . ILE A 1 95 ? -6.504 13.359 -13.055 1 57.97 95 ILE A C 1
ATOM 751 O O . ILE A 1 95 ? -7.355 12.469 -12.953 1 57.97 95 ILE A O 1
ATOM 755 N N . LYS A 1 96 ? -6.574 14.344 -13.867 1 58.94 96 LYS A N 1
ATOM 756 C CA . LYS A 1 96 ? -7.707 14.445 -14.781 1 58.94 96 LYS A CA 1
ATOM 757 C C . LYS A 1 96 ? -7.762 13.25 -15.727 1 58.94 96 LYS A C 1
ATOM 759 O O . LYS A 1 96 ? -8.844 12.719 -16 1 58.94 96 LYS A O 1
ATOM 764 N N . GLN A 1 97 ? -6.684 12.898 -16.188 1 58.16 97 GLN A N 1
ATOM 765 C CA . GLN A 1 97 ? -6.633 11.734 -17.062 1 58.16 97 GLN A CA 1
ATOM 766 C C . GLN A 1 97 ? -7.062 10.469 -16.328 1 58.16 97 GLN A C 1
ATOM 768 O O . GLN A 1 97 ? -7.797 9.648 -16.875 1 58.16 97 GLN A O 1
ATOM 773 N N . PHE A 1 98 ? -6.668 10.328 -15.266 1 55.28 98 PHE A N 1
ATOM 774 C CA . PHE A 1 98 ? -7.016 9.156 -14.469 1 55.28 98 PHE A CA 1
ATOM 775 C C . PHE A 1 98 ? -8.508 9.133 -14.164 1 55.28 98 PHE A C 1
ATOM 777 O O . PHE A 1 98 ? -9.148 8.078 -14.25 1 55.28 98 PHE A O 1
ATOM 784 N N . GLU A 1 99 ? -8.984 10.188 -13.648 1 54.56 99 GLU A N 1
ATOM 785 C CA . GLU A 1 99 ? -10.422 10.289 -13.414 1 54.56 99 GLU A CA 1
ATOM 786 C C . GLU A 1 99 ? -11.219 9.891 -14.648 1 54.56 99 GLU A C 1
ATOM 788 O O . G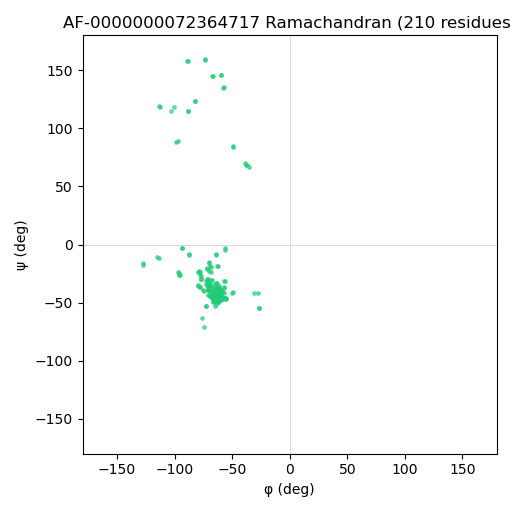LU A 1 99 ? -12.227 9.188 -14.539 1 54.56 99 GLU A O 1
ATOM 793 N N . SER A 1 100 ? -10.758 10.289 -15.68 1 59.53 100 SER A N 1
ATOM 794 C CA . SER A 1 100 ? -11.398 9.945 -16.938 1 59.53 100 SER A CA 1
ATOM 795 C C . SER A 1 100 ? -11.297 8.453 -17.234 1 59.53 100 SER A C 1
ATOM 797 O O . SER A 1 100 ? -12.273 7.828 -17.656 1 59.53 100 SER A O 1
ATOM 799 N N . ASP A 1 101 ? -10.203 7.988 -17.016 1 53.41 101 ASP A N 1
ATOM 800 C CA . ASP A 1 101 ? -9.977 6.566 -17.25 1 53.41 101 ASP A CA 1
ATOM 801 C C . ASP A 1 101 ? -10.82 5.707 -16.312 1 53.41 101 ASP A C 1
ATOM 803 O O . ASP A 1 101 ? -11.383 4.691 -16.734 1 53.41 101 ASP A O 1
ATOM 807 N N . LEU A 1 102 ? -10.781 6.023 -15.109 1 52.41 102 LEU A N 1
ATOM 808 C CA . LEU A 1 102 ? -11.594 5.324 -14.125 1 52.41 102 LEU A CA 1
ATOM 809 C C . LEU A 1 102 ? -13.07 5.367 -14.508 1 52.41 102 LEU A C 1
ATOM 811 O O . LEU A 1 102 ? -13.781 4.363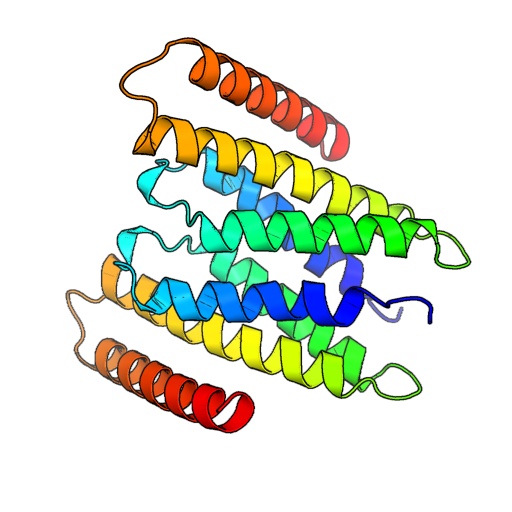 -14.391 1 52.41 102 LEU A O 1
ATOM 815 N N . ASN A 1 103 ? -13.477 6.508 -14.852 1 52.56 103 ASN A N 1
ATOM 816 C CA . ASN A 1 103 ? -14.859 6.641 -15.305 1 52.56 103 ASN A CA 1
ATOM 817 C C . ASN A 1 103 ? -15.148 5.719 -16.484 1 52.56 103 ASN A C 1
ATOM 819 O O . ASN A 1 103 ? -16.234 5.148 -16.578 1 52.56 103 ASN A O 1
ATOM 823 N N . LEU A 1 104 ? -14.195 5.613 -17.281 1 52.22 104 LEU A N 1
ATOM 824 C CA . LEU A 1 104 ? -14.336 4.742 -18.438 1 52.22 104 LEU A CA 1
ATOM 825 C C . LEU A 1 104 ? -14.352 3.275 -18.031 1 52.22 104 LEU A C 1
ATOM 827 O O . LEU A 1 104 ? -15.086 2.469 -18.594 1 52.22 104 LEU A O 1
ATOM 831 N N . GLN A 1 105 ? -13.516 3.094 -17.094 1 44.06 105 GLN A N 1
ATOM 832 C CA . GLN A 1 105 ? -13.383 1.696 -16.688 1 44.06 105 GLN A CA 1
ATOM 833 C C . GLN A 1 105 ? -14.547 1.266 -15.805 1 44.06 105 GLN A C 1
ATOM 835 O O . GLN A 1 105 ? -15.016 0.127 -15.891 1 44.06 105 GLN A O 1
ATOM 840 N N . PHE A 1 106 ? -14.984 2.148 -15.008 1 45.97 106 PHE A N 1
ATOM 841 C CA . PHE A 1 106 ? -15.992 1.739 -14.031 1 45.97 106 PHE A CA 1
ATOM 842 C C . PHE A 1 106 ? -17.312 2.445 -14.297 1 45.97 106 PHE A C 1
ATOM 844 O O . PHE A 1 106 ? -18.328 2.152 -13.648 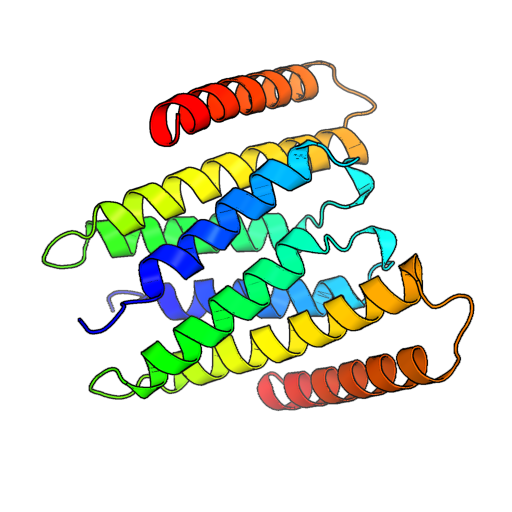1 45.97 106 PHE A O 1
ATOM 851 N N . GLY A 1 107 ? -17.266 3.361 -15.117 1 43.97 107 GLY A N 1
ATOM 852 C CA . GLY A 1 107 ? -18.516 3.986 -15.523 1 43.97 107 GLY A CA 1
ATOM 853 C C . GLY A 1 107 ? -19.25 3.213 -16.609 1 43.97 107 GLY A C 1
ATOM 854 O O . GLY A 1 107 ? -18.656 2.371 -17.281 1 43.97 107 GLY A O 1
ATOM 855 N N . ILE B 1 1 ? 19.594 -16.641 -12.258 1 33.19 1 ILE B N 1
ATOM 856 C CA . ILE B 1 1 ? 18.828 -16.594 -11.016 1 33.19 1 ILE B CA 1
ATOM 857 C C . ILE B 1 1 ? 17.609 -15.68 -11.188 1 33.19 1 ILE B C 1
ATOM 859 O O . ILE B 1 1 ? 17.766 -14.492 -11.492 1 33.19 1 ILE B O 1
ATOM 863 N N . VAL B 1 2 ? 16.609 -15.984 -11.82 1 39.78 2 VAL B N 1
ATOM 864 C CA . VAL B 1 2 ? 15.406 -15.203 -12.094 1 39.78 2 VAL B CA 1
ATOM 865 C C . VAL B 1 2 ? 15.031 -14.391 -10.859 1 39.78 2 VAL B C 1
ATOM 867 O O . VAL B 1 2 ? 14.719 -14.945 -9.805 1 39.78 2 VAL B O 1
ATOM 870 N N . HIS B 1 3 ? 15.797 -13.414 -10.539 1 47.38 3 HIS B N 1
ATOM 871 C CA . HIS B 1 3 ? 15.727 -12.477 -9.422 1 47.38 3 HIS B CA 1
ATOM 872 C C . HIS B 1 3 ? 14.281 -12.102 -9.109 1 47.38 3 HIS B C 1
ATOM 874 O O . HIS B 1 3 ? 13.633 -11.406 -9.891 1 47.38 3 HIS B O 1
ATOM 880 N N . PHE B 1 4 ? 13.445 -13.109 -8.57 1 59.84 4 PHE B N 1
ATOM 881 C CA . PHE B 1 4 ? 12.055 -12.938 -8.156 1 59.84 4 PHE B CA 1
ATOM 882 C C . PHE B 1 4 ? 11.914 -11.719 -7.25 1 59.84 4 PHE B C 1
ATOM 884 O O . PHE B 1 4 ? 12.406 -11.719 -6.125 1 59.84 4 PHE B O 1
ATOM 891 N N . TRP B 1 5 ? 11.766 -10.578 -7.883 1 70.62 5 TRP B N 1
ATOM 892 C CA . TRP B 1 5 ? 11.57 -9.281 -7.23 1 70.62 5 TRP B CA 1
ATOM 893 C C . TRP B 1 5 ? 10.359 -9.32 -6.309 1 70.62 5 TRP B C 1
ATOM 895 O O . TRP B 1 5 ? 10.133 -8.391 -5.531 1 70.62 5 TRP B O 1
ATOM 905 N N . GLY B 1 6 ? 9.68 -10.438 -6.34 1 69.94 6 GLY B N 1
ATOM 906 C CA . GLY B 1 6 ? 8.453 -10.555 -5.57 1 69.94 6 GLY B CA 1
ATOM 907 C C . GLY B 1 6 ? 8.656 -10.328 -4.082 1 69.94 6 GLY B C 1
ATOM 908 O O . GLY B 1 6 ? 8.055 -9.43 -3.496 1 69.94 6 GLY B O 1
ATOM 909 N N . PRO B 1 7 ? 9.734 -11.016 -3.637 1 75.44 7 PRO B N 1
ATOM 910 C CA . PRO B 1 7 ? 9.938 -10.898 -2.191 1 75.44 7 PRO B CA 1
ATOM 911 C C . PRO B 1 7 ? 10.398 -9.508 -1.773 1 75.44 7 PRO B C 1
ATOM 913 O O . PRO B 1 7 ? 9.906 -8.961 -0.785 1 75.44 7 PRO B O 1
ATOM 916 N N . VAL B 1 8 ? 11.219 -8.914 -2.52 1 80.06 8 VAL B N 1
ATOM 917 C CA . VAL B 1 8 ? 11.758 -7.605 -2.168 1 80.06 8 VAL B CA 1
ATOM 918 C C . VAL B 1 8 ? 10.672 -6.543 -2.303 1 80.06 8 VAL B C 1
ATOM 920 O O . VAL B 1 8 ? 10.516 -5.688 -1.428 1 80.06 8 VAL B O 1
ATOM 923 N N . ALA B 1 9 ? 9.961 -6.621 -3.314 1 86.06 9 ALA B N 1
ATOM 924 C CA . ALA B 1 9 ? 8.906 -5.641 -3.553 1 86.06 9 ALA B CA 1
ATOM 925 C C . ALA B 1 9 ? 7.82 -5.734 -2.486 1 86.06 9 ALA B C 1
ATOM 927 O O . ALA B 1 9 ? 7.32 -4.711 -2.008 1 86.06 9 ALA B O 1
ATOM 928 N N . ASN B 1 10 ? 7.59 -6.918 -2.068 1 91.88 10 ASN B N 1
ATOM 929 C CA . ASN B 1 10 ? 6.566 -7.102 -1.045 1 91.88 10 ASN B CA 1
ATOM 930 C C . ASN B 1 10 ? 7.023 -6.559 0.306 1 91.88 10 ASN B C 1
ATOM 932 O O . ASN B 1 10 ? 6.234 -5.949 1.031 1 91.88 10 ASN B O 1
ATOM 936 N N . TRP B 1 11 ? 8.266 -6.723 0.585 1 94.31 11 TRP B N 1
ATOM 937 C CA . TRP B 1 11 ? 8.789 -6.266 1.868 1 94.31 11 TRP B CA 1
ATOM 938 C C . TRP B 1 11 ? 8.859 -4.742 1.914 1 94.31 11 TRP B C 1
ATOM 940 O O . TRP B 1 11 ? 8.914 -4.148 2.994 1 94.31 11 TRP B O 1
ATOM 950 N N . GLY B 1 12 ? 8.875 -4.09 0.792 1 93.31 12 GLY B N 1
ATOM 951 C CA . GLY B 1 12 ? 8.867 -2.635 0.749 1 93.31 12 GLY B CA 1
ATOM 952 C C . GLY B 1 12 ? 7.688 -2.018 1.475 1 93.31 12 GLY B C 1
ATOM 953 O O . GLY B 1 12 ? 7.812 -0.951 2.078 1 93.31 12 GLY B O 1
ATOM 954 N N . LEU B 1 13 ? 6.621 -2.68 1.482 1 96.19 13 LEU B N 1
ATOM 955 C CA . LEU B 1 13 ? 5.402 -2.135 2.066 1 96.19 13 LEU B CA 1
ATOM 956 C C . LEU B 1 13 ? 5.492 -2.111 3.588 1 96.19 13 LEU B C 1
ATOM 958 O O . LEU B 1 13 ? 5.34 -1.056 4.207 1 96.19 13 LEU B O 1
ATOM 962 N N . PRO B 1 14 ? 5.797 -3.189 4.176 1 96.06 14 PRO B N 1
ATOM 963 C CA . PRO B 1 14 ? 5.887 -3.115 5.637 1 96.06 14 PRO B CA 1
ATOM 964 C C . PRO B 1 14 ? 7.062 -2.264 6.113 1 96.06 14 PRO B C 1
ATOM 966 O O . PRO B 1 14 ? 6.973 -1.618 7.16 1 96.06 14 PRO B O 1
ATOM 969 N N . LEU B 1 15 ? 8.125 -2.195 5.41 1 93.25 15 LEU B N 1
ATOM 970 C CA . LEU B 1 15 ? 9.242 -1.332 5.785 1 93.25 15 LEU B CA 1
ATOM 971 C C . LEU B 1 15 ? 8.828 0.136 5.738 1 93.25 15 LEU B C 1
ATOM 973 O O . LEU B 1 15 ? 9.156 0.904 6.648 1 93.25 15 LEU B O 1
ATOM 977 N N . ALA B 1 16 ? 8.164 0.472 4.703 1 93.88 16 ALA B N 1
ATOM 978 C CA . ALA B 1 16 ? 7.668 1.842 4.609 1 93.88 16 ALA B CA 1
ATOM 979 C C . ALA B 1 16 ? 6.707 2.156 5.75 1 93.88 16 ALA B C 1
ATOM 981 O O . ALA B 1 16 ? 6.766 3.236 6.344 1 93.88 16 ALA B O 1
ATOM 982 N N . ALA B 1 17 ? 5.836 1.257 6.035 1 95.94 17 ALA B N 1
ATOM 983 C CA . ALA B 1 17 ? 4.871 1.455 7.117 1 95.94 17 ALA B CA 1
ATOM 984 C C . ALA B 1 17 ? 5.578 1.651 8.453 1 95.94 17 ALA B C 1
ATOM 986 O O . ALA B 1 17 ? 5.195 2.518 9.242 1 95.94 17 ALA B O 1
ATOM 987 N N . PHE B 1 18 ? 6.617 0.928 8.68 1 91 18 PHE B N 1
ATOM 988 C CA . PHE B 1 18 ? 7.367 1.044 9.922 1 91 18 PHE B CA 1
ATOM 989 C C . PHE B 1 18 ? 8.062 2.395 10.016 1 91 18 PHE B C 1
ATOM 991 O O . PHE B 1 18 ? 8.023 3.057 11.055 1 91 18 PHE B O 1
ATOM 998 N N . LYS B 1 19 ? 8.633 2.719 9.016 1 91.31 19 LYS B N 1
ATOM 999 C CA . LYS B 1 19 ? 9.328 4.004 9 1 91.31 19 LYS B CA 1
ATOM 1000 C C . LYS B 1 19 ? 8.352 5.16 9.18 1 91.31 19 LYS B C 1
ATOM 1002 O O . LYS B 1 19 ? 8.672 6.164 9.812 1 91.31 19 LYS B O 1
ATOM 1007 N N . ASP B 1 20 ? 7.176 5.023 8.68 1 94.94 20 ASP B N 1
ATOM 1008 C CA . ASP B 1 20 ? 6.152 6.059 8.797 1 94.94 20 ASP B CA 1
ATOM 1009 C C . ASP B 1 20 ? 5.656 6.184 10.234 1 94.94 20 ASP B C 1
ATOM 1011 O O . ASP B 1 20 ? 4.996 7.164 10.586 1 94.94 20 ASP B O 1
ATOM 1015 N N . MET B 1 21 ? 5.926 5.234 11.062 1 91.06 21 MET B N 1
ATOM 1016 C CA . MET B 1 21 ? 5.488 5.289 12.453 1 91.06 21 MET B CA 1
ATOM 1017 C C . MET B 1 21 ? 6.238 6.379 13.219 1 91.06 21 MET B C 1
ATOM 1019 O O . MET B 1 21 ? 5.793 6.816 14.281 1 91.06 21 MET B O 1
ATOM 1023 N N . ARG B 1 22 ? 7.344 6.789 12.68 1 89.25 22 ARG B N 1
ATOM 1024 C CA . ARG B 1 22 ? 8.133 7.84 13.312 1 89.25 22 ARG B CA 1
ATOM 1025 C C . ARG B 1 22 ? 7.664 9.219 12.867 1 89.25 22 ARG B C 1
ATOM 1027 O O . ARG B 1 22 ? 8.109 10.234 13.406 1 89.25 22 ARG B O 1
ATOM 1034 N N . ALA B 1 23 ? 6.789 9.297 11.883 1 92.5 23 ALA B N 1
ATOM 1035 C CA . ALA B 1 23 ? 6.223 10.555 11.406 1 92.5 23 ALA B CA 1
ATOM 1036 C C . ALA B 1 23 ? 4.973 10.93 12.195 1 92.5 23 ALA B C 1
ATOM 1038 O O . ALA B 1 23 ? 4.367 10.078 12.852 1 92.5 23 ALA B O 1
ATOM 1039 N N . PRO B 1 24 ? 4.59 12.227 12.203 1 95.06 24 PRO B N 1
ATOM 1040 C CA . PRO B 1 24 ? 3.324 12.602 12.836 1 95.06 24 PRO B CA 1
ATOM 1041 C C . PRO B 1 24 ? 2.121 11.906 12.203 1 95.06 24 PRO B C 1
ATOM 1043 O O . PRO B 1 24 ? 2.131 11.617 11.008 1 95.06 24 PRO B O 1
ATOM 1046 N N . PRO B 1 25 ? 1.153 11.602 13.008 1 95.12 25 PRO B N 1
ATOM 1047 C CA . PRO B 1 25 ? 0.004 10.836 12.508 1 95.12 25 PRO B CA 1
ATOM 1048 C C . PRO B 1 25 ? -0.798 11.594 11.453 1 95.12 25 PRO B C 1
ATOM 1050 O O . PRO B 1 25 ? -1.665 11.016 10.797 1 95.12 25 PRO B O 1
ATOM 1053 N N . ASP B 1 26 ? -0.495 12.852 11.258 1 94.19 26 ASP B N 1
ATOM 1054 C CA . ASP B 1 26 ? -1.188 13.664 10.258 1 94.19 26 ASP B CA 1
ATOM 1055 C C . ASP B 1 26 ? -0.979 13.109 8.852 1 94.19 26 ASP B C 1
ATOM 1057 O O . ASP B 1 26 ? -1.761 13.391 7.945 1 94.19 26 ASP B O 1
ATOM 1061 N N . ILE B 1 27 ? -0.024 12.312 8.656 1 93.94 27 ILE B N 1
ATOM 1062 C CA . ILE B 1 27 ? 0.311 11.883 7.301 1 93.94 27 ILE B CA 1
ATOM 1063 C C . ILE B 1 27 ? -0.397 10.57 6.988 1 93.94 27 ILE B C 1
ATOM 1065 O O . ILE B 1 27 ? -0.237 10.016 5.898 1 93.94 27 ILE B O 1
ATOM 1069 N N . ILE B 1 28 ? -1.104 10.008 7.906 1 96.06 28 ILE B N 1
ATOM 1070 C CA . ILE B 1 28 ? -1.689 8.688 7.723 1 96.06 28 ILE B CA 1
ATOM 1071 C C . ILE B 1 28 ? -2.996 8.805 6.941 1 96.06 28 ILE B C 1
ATOM 1073 O O . ILE B 1 28 ? -3.898 9.547 7.34 1 96.06 28 ILE B O 1
ATOM 1077 N N . SER B 1 29 ? -3.08 8.133 5.871 1 95.81 29 SER B N 1
ATOM 1078 C CA . SER B 1 29 ? -4.336 7.965 5.145 1 95.81 29 SER B CA 1
ATOM 1079 C C . SER B 1 29 ? -5.117 6.758 5.66 1 95.81 29 SER B C 1
ATOM 1081 O O . SER B 1 29 ? -4.707 5.613 5.457 1 95.81 29 SER B O 1
ATOM 1083 N N . GLY B 1 30 ? -6.254 7.031 6.23 1 94.06 30 GLY B N 1
ATOM 1084 C CA . GLY B 1 30 ? -7.09 5.941 6.707 1 94.06 30 GLY B CA 1
ATOM 1085 C C . GLY B 1 30 ? -7.531 5 5.602 1 94.06 30 GLY B C 1
ATOM 1086 O O . GLY B 1 30 ? -7.578 3.785 5.797 1 94.06 30 GLY B O 1
ATOM 1087 N N . ARG B 1 31 ? -7.844 5.543 4.492 1 93.56 31 ARG B N 1
ATOM 1088 C CA . ARG B 1 31 ? -8.266 4.742 3.348 1 93.56 31 ARG B CA 1
ATOM 1089 C C . ARG B 1 31 ? -7.148 3.814 2.887 1 93.56 31 ARG B C 1
ATOM 1091 O O . ARG B 1 31 ? -7.371 2.621 2.676 1 93.56 31 ARG B O 1
ATOM 1098 N N . MET B 1 32 ? -5.922 4.348 2.709 1 97.25 32 MET B N 1
ATOM 1099 C CA . MET B 1 32 ? -4.793 3.551 2.238 1 97.25 32 MET B CA 1
ATOM 1100 C C . MET B 1 32 ? -4.41 2.49 3.266 1 97.25 32 MET B C 1
ATOM 1102 O O . MET B 1 32 ? -4.137 1.343 2.908 1 97.25 32 MET B O 1
ATOM 1106 N N . THR B 1 33 ? -4.398 2.885 4.535 1 98 33 THR B N 1
ATOM 1107 C CA . THR B 1 33 ? -4.078 1.959 5.617 1 98 33 THR B CA 1
ATOM 1108 C C . THR B 1 33 ? -5.066 0.794 5.641 1 98 33 THR B C 1
ATOM 1110 O O . THR B 1 33 ? -4.66 -0.367 5.727 1 98 33 THR B O 1
ATOM 1113 N N . THR B 1 34 ? -6.34 1.101 5.547 1 96.12 34 THR B N 1
ATOM 1114 C CA . THR B 1 34 ? -7.355 0.055 5.535 1 96.12 34 THR B CA 1
ATOM 1115 C C . THR B 1 34 ? -7.195 -0.839 4.309 1 96.12 34 THR B C 1
ATOM 1117 O O . THR B 1 34 ? -7.27 -2.064 4.414 1 96.12 34 THR B O 1
ATOM 1120 N N . ALA B 1 35 ? -6.961 -0.268 3.162 1 95.81 35 ALA B N 1
ATOM 1121 C CA . ALA B 1 35 ? -6.754 -1.032 1.93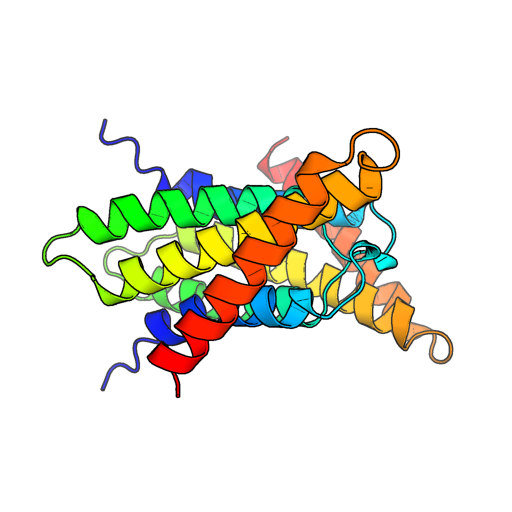6 1 95.81 35 ALA B CA 1
ATOM 1122 C C . ALA B 1 35 ? -5.559 -1.971 2.068 1 95.81 35 ALA B C 1
ATOM 1124 O O . ALA B 1 35 ? -5.621 -3.131 1.658 1 95.81 35 ALA B O 1
ATOM 1125 N N . LEU B 1 36 ? -4.508 -1.484 2.689 1 98.12 36 LEU B N 1
ATOM 1126 C CA . LEU B 1 36 ? -3.291 -2.273 2.836 1 98.12 36 LEU B CA 1
ATOM 1127 C C . LEU B 1 36 ? -3.508 -3.43 3.807 1 98.12 36 LEU B C 1
ATOM 1129 O O . LEU B 1 36 ? -2.934 -4.508 3.633 1 98.12 36 LEU B O 1
ATOM 1133 N N . ILE B 1 37 ? -4.32 -3.236 4.805 1 96.69 37 ILE B N 1
ATOM 1134 C CA . ILE B 1 37 ? -4.629 -4.309 5.746 1 96.69 37 ILE B CA 1
ATOM 1135 C C . ILE B 1 37 ? -5.406 -5.414 5.031 1 96.69 37 ILE B C 1
ATOM 1137 O O . ILE B 1 37 ? -5.031 -6.586 5.102 1 96.69 37 ILE B O 1
ATOM 1141 N N . PHE B 1 38 ? -6.395 -5.082 4.324 1 92.81 38 PHE B N 1
ATOM 1142 C CA . PHE B 1 38 ? -7.219 -6.074 3.639 1 92.81 38 PHE B CA 1
ATOM 1143 C C . PHE B 1 38 ? -6.43 -6.766 2.535 1 92.81 38 PHE B C 1
ATOM 1145 O O . PHE B 1 38 ? -6.512 -7.984 2.375 1 92.81 38 PHE B O 1
ATOM 1152 N N . TYR B 1 39 ? -5.672 -5.898 1.844 1 95.81 39 TYR B N 1
ATOM 1153 C CA . TYR B 1 39 ? -4.805 -6.465 0.815 1 95.81 39 TYR B CA 1
ATOM 1154 C C . TYR B 1 39 ? -3.885 -7.527 1.401 1 95.81 39 TYR B C 1
ATOM 1156 O O . TYR B 1 39 ? -3.795 -8.641 0.875 1 95.81 39 TYR B O 1
ATOM 1164 N N . SER B 1 40 ? -3.293 -7.246 2.488 1 97.19 40 SER B N 1
ATOM 1165 C CA . SER B 1 40 ? -2.334 -8.156 3.104 1 97.19 40 SER B CA 1
ATOM 1166 C C . SER B 1 40 ? -3.035 -9.367 3.707 1 97.19 40 SER B C 1
ATOM 1168 O O . SER B 1 40 ? -2.492 -10.477 3.691 1 97.19 40 SER B O 1
ATOM 1170 N N . MET B 1 41 ? -4.168 -9.242 4.223 1 95.88 41 MET B N 1
ATOM 1171 C CA . MET B 1 41 ? -4.902 -10.383 4.758 1 95.88 41 MET B CA 1
ATOM 1172 C C . MET B 1 41 ? -5.258 -11.367 3.65 1 95.88 41 MET B C 1
ATOM 1174 O O . MET B 1 41 ? -5.148 -12.578 3.836 1 95.88 41 MET B O 1
ATOM 1178 N N . ALA B 1 42 ? -5.637 -10.883 2.57 1 92.69 42 ALA B N 1
ATOM 1179 C CA . ALA B 1 42 ? -5.957 -11.742 1.43 1 92.69 42 ALA B CA 1
ATOM 1180 C C . ALA B 1 42 ? -4.723 -12.508 0.958 1 92.69 42 ALA B C 1
ATOM 1182 O O . ALA B 1 42 ? -4.801 -13.695 0.66 1 92.69 42 ALA B O 1
ATOM 1183 N N . PHE B 1 43 ? -3.613 -11.82 1.022 1 93.75 43 PHE B N 1
ATOM 1184 C CA . PHE B 1 43 ? -2.408 -12.469 0.52 1 93.75 43 PHE B CA 1
ATOM 1185 C C . PHE B 1 43 ? -1.854 -13.445 1.545 1 93.75 43 PHE B C 1
ATOM 1187 O O . PHE B 1 43 ? -1.13 -14.383 1.19 1 93.75 43 PHE B O 1
ATOM 1194 N N . MET B 1 44 ? -2.18 -13.227 2.758 1 94.25 44 MET B N 1
ATOM 1195 C CA . MET B 1 44 ? -1.83 -14.242 3.746 1 94.25 44 MET B CA 1
ATOM 1196 C C . MET B 1 44 ? -2.533 -15.562 3.445 1 94.25 44 MET B C 1
ATOM 1198 O O . MET B 1 44 ? -1.906 -16.625 3.467 1 94.25 44 MET B O 1
ATOM 1202 N N . ARG B 1 45 ? -3.82 -15.469 3.219 1 93 45 ARG B N 1
ATOM 1203 C CA . ARG B 1 45 ? -4.582 -16.656 2.875 1 93 45 ARG B CA 1
ATOM 1204 C C . ARG B 1 45 ? -4.016 -17.328 1.63 1 93 45 ARG B C 1
ATOM 1206 O O . ARG B 1 45 ? -3.865 -18.562 1.593 1 93 45 ARG B O 1
ATOM 1213 N N . PHE B 1 46 ? -3.758 -16.484 0.648 1 87.81 46 PHE B N 1
ATOM 1214 C CA . PHE B 1 46 ? -3.195 -17.016 -0.586 1 87.81 46 PHE B CA 1
ATOM 1215 C C . PHE B 1 46 ? -1.869 -17.719 -0.318 1 87.81 46 PHE B C 1
ATOM 1217 O O . PHE B 1 46 ? -1.634 -18.828 -0.814 1 87.81 46 PHE B O 1
ATOM 1224 N N . ALA B 1 47 ? -1.033 -17.109 0.422 1 91.12 47 ALA B N 1
ATOM 1225 C CA . ALA B 1 47 ? 0.296 -17.625 0.718 1 91.12 47 ALA B CA 1
ATOM 1226 C C . ALA B 1 47 ? 0.204 -18.969 1.454 1 91.12 47 ALA B C 1
ATOM 1228 O O . ALA B 1 47 ? 1.046 -19.844 1.264 1 91.12 47 ALA B O 1
ATOM 1229 N N . TYR B 1 48 ? -0.759 -19.078 2.279 1 93.19 48 TYR B N 1
ATOM 1230 C CA . TYR B 1 48 ? -0.952 -20.297 3.059 1 93.19 48 TYR B CA 1
ATOM 1231 C C . TYR B 1 48 ? -1.569 -21.391 2.205 1 93.19 48 TYR B C 1
ATOM 1233 O O . TYR B 1 48 ? -1.256 -22.578 2.381 1 93.19 48 TYR B O 1
ATOM 1241 N N . ARG B 1 49 ? -2.342 -21.109 1.139 1 91.5 49 ARG B N 1
ATOM 1242 C CA . ARG B 1 49 ? -3.131 -22.062 0.383 1 91.5 49 ARG B CA 1
ATOM 1243 C C . ARG B 1 49 ? -2.381 -22.531 -0.859 1 91.5 49 ARG B C 1
ATOM 1245 O O . ARG B 1 49 ? -2.645 -23.625 -1.376 1 91.5 49 ARG B O 1
ATOM 1252 N N . VAL B 1 50 ? -1.517 -21.734 -1.287 1 84.44 50 VAL B N 1
ATOM 1253 C CA . VAL B 1 50 ? -0.799 -22.109 -2.502 1 84.44 50 VAL B CA 1
ATOM 1254 C C . VAL B 1 50 ? 0.079 -23.328 -2.234 1 84.44 50 VAL B C 1
ATOM 1256 O O . VAL B 1 50 ? 0.49 -23.562 -1.096 1 84.44 50 VAL B O 1
ATOM 1259 N N . GLN B 1 51 ? 0.167 -24.188 -3.305 1 89.06 51 GLN B N 1
ATOM 1260 C CA . GLN B 1 51 ? 1.017 -25.375 -3.176 1 89.06 51 GLN B CA 1
ATOM 1261 C C . GLN B 1 51 ? 2.219 -25.281 -4.109 1 89.06 51 GLN B C 1
ATOM 1263 O O . GLN B 1 51 ? 2.059 -25.188 -5.328 1 89.06 51 GLN B O 1
ATOM 1268 N N . PRO B 1 52 ? 3.605 -25.266 -3.469 1 91.69 52 PRO B N 1
ATOM 1269 C CA . PRO B 1 52 ? 3.906 -25.344 -2.039 1 91.69 52 PRO B CA 1
ATOM 1270 C C . PRO B 1 52 ? 3.59 -24.047 -1.292 1 91.69 52 PRO B C 1
ATOM 1272 O O . PRO B 1 52 ? 3.5 -22.984 -1.907 1 91.69 52 PRO B O 1
ATOM 1275 N N . ARG B 1 53 ? 3.408 -24.141 -0.011 1 92.5 53 ARG B N 1
ATOM 1276 C CA . ARG B 1 53 ? 3.166 -22.969 0.818 1 92.5 53 ARG B CA 1
ATOM 1277 C C . ARG B 1 53 ? 4.309 -21.953 0.689 1 92.5 53 ARG B C 1
ATOM 1279 O O . ARG B 1 53 ? 5.48 -22.344 0.676 1 92.5 53 ARG B O 1
ATOM 1286 N N . ASN B 1 54 ? 3.973 -20.719 0.547 1 90.44 54 ASN B N 1
ATOM 1287 C CA . ASN B 1 54 ? 4.969 -19.656 0.484 1 90.44 54 ASN B CA 1
ATOM 1288 C C . ASN B 1 54 ? 5.129 -18.953 1.832 1 90.44 54 ASN B C 1
ATOM 1290 O O . ASN B 1 54 ? 4.48 -17.938 2.092 1 90.44 54 ASN B O 1
ATOM 1294 N N . LEU B 1 55 ? 5.945 -19.406 2.646 1 93.31 55 LEU B N 1
ATOM 1295 C CA . LEU B 1 55 ? 6.086 -18.922 4.02 1 93.31 55 LEU B CA 1
ATOM 1296 C C . LEU B 1 55 ? 6.719 -17.531 4.055 1 93.31 55 LEU B C 1
ATOM 1298 O O . LEU B 1 55 ? 6.492 -16.766 4.992 1 93.31 55 LEU B O 1
ATOM 1302 N N . LEU B 1 56 ? 7.582 -17.297 3.076 1 89.69 56 LEU B N 1
ATOM 1303 C CA . LEU B 1 56 ? 8.18 -15.969 2.994 1 89.69 56 LEU B CA 1
ATOM 1304 C C . LEU B 1 56 ? 7.109 -14.906 2.736 1 89.69 56 LEU B C 1
ATOM 1306 O O . LEU B 1 56 ? 7.109 -13.852 3.375 1 89.69 56 LEU B O 1
ATOM 1310 N N . LEU B 1 57 ? 6.207 -15.164 1.874 1 91.62 57 LEU B N 1
ATOM 1311 C CA . LEU B 1 57 ? 5.105 -14.258 1.561 1 91.62 57 LEU B CA 1
ATOM 1312 C C . LEU B 1 57 ? 4.18 -14.102 2.76 1 91.62 57 LEU B C 1
ATOM 1314 O O . LEU B 1 57 ? 3.719 -12.992 3.051 1 91.62 57 LEU B O 1
ATOM 1318 N N . LEU B 1 58 ? 3.959 -15.219 3.375 1 94.94 58 LEU B N 1
ATOM 1319 C CA . LEU B 1 58 ? 3.119 -15.18 4.566 1 94.94 58 LEU B CA 1
ATOM 1320 C C . LEU B 1 58 ? 3.725 -14.266 5.629 1 94.94 58 LEU B C 1
ATOM 1322 O O . LEU B 1 58 ? 3.023 -13.445 6.223 1 94.94 58 LEU B O 1
ATOM 1326 N N . ALA B 1 59 ? 5 -14.391 5.82 1 94.5 59 ALA B N 1
ATOM 1327 C CA . ALA B 1 59 ? 5.684 -13.57 6.816 1 94.5 59 ALA B CA 1
ATOM 1328 C C . ALA B 1 59 ? 5.625 -12.094 6.445 1 94.5 59 ALA B C 1
AT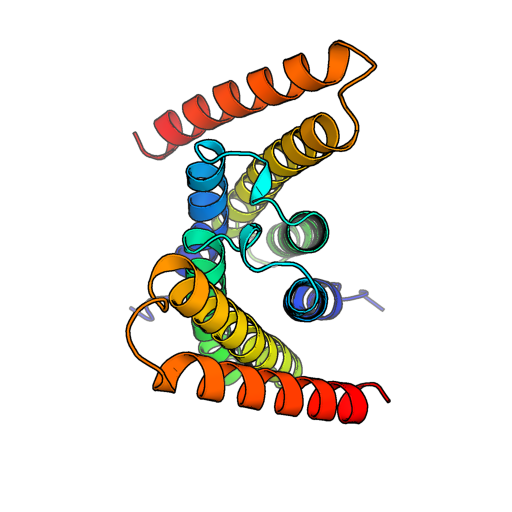OM 1330 O O . ALA B 1 59 ? 5.379 -11.242 7.305 1 94.5 59 ALA B O 1
ATOM 1331 N N . CYS B 1 60 ? 5.781 -11.75 5.258 1 93.31 60 CYS B N 1
ATOM 1332 C CA . CYS B 1 60 ? 5.77 -10.375 4.773 1 93.31 60 CYS B CA 1
ATOM 1333 C C . CYS B 1 60 ? 4.406 -9.727 4.996 1 93.31 60 CYS B C 1
ATOM 1335 O O . CYS B 1 60 ? 4.32 -8.625 5.543 1 93.31 60 CYS B O 1
ATOM 1337 N N . HIS B 1 61 ? 3.385 -10.469 4.629 1 96.31 61 HIS B N 1
ATOM 1338 C CA . HIS B 1 61 ? 2.049 -9.891 4.73 1 96.31 61 HIS B CA 1
ATOM 1339 C C . HIS B 1 61 ? 1.562 -9.883 6.176 1 96.31 61 HIS B C 1
ATOM 1341 O O . HIS B 1 61 ? 0.827 -8.977 6.582 1 96.31 61 HIS B O 1
ATOM 1347 N N . THR B 1 62 ? 1.998 -10.828 6.988 1 97.12 62 THR B N 1
ATOM 1348 C CA . THR B 1 62 ? 1.713 -10.758 8.414 1 97.12 62 THR B CA 1
ATOM 1349 C C . THR B 1 62 ? 2.352 -9.523 9.031 1 97.12 62 THR B C 1
ATOM 1351 O O . THR B 1 62 ? 1.702 -8.789 9.789 1 97.12 62 THR B O 1
ATOM 1354 N N . THR B 1 63 ? 3.582 -9.266 8.68 1 96.19 63 THR B N 1
ATOM 1355 C CA . THR B 1 63 ? 4.285 -8.078 9.156 1 96.19 63 THR B CA 1
ATOM 1356 C C . THR B 1 63 ? 3.578 -6.805 8.695 1 96.19 63 THR B C 1
ATOM 1358 O O . THR B 1 63 ? 3.43 -5.855 9.469 1 96.19 63 THR B O 1
ATOM 1361 N N . ASN B 1 64 ? 3.125 -6.781 7.492 1 97.19 64 ASN B N 1
ATOM 1362 C CA . ASN B 1 64 ? 2.443 -5.605 6.965 1 97.19 64 ASN B CA 1
ATOM 1363 C C . ASN B 1 64 ? 1.119 -5.355 7.684 1 97.19 64 ASN B C 1
ATOM 1365 O O . ASN B 1 64 ? 0.772 -4.211 7.977 1 97.19 64 ASN B O 1
ATOM 1369 N N . VAL B 1 65 ? 0.4 -6.414 7.945 1 97.62 65 VAL B N 1
ATOM 1370 C CA . VAL B 1 65 ? -0.854 -6.262 8.68 1 97.62 65 VAL B CA 1
ATOM 1371 C C . VAL B 1 65 ? -0.575 -5.684 10.062 1 97.62 65 VAL B C 1
ATOM 1373 O O . VAL B 1 65 ? -1.283 -4.781 10.523 1 97.62 65 VAL B O 1
ATOM 1376 N N . MET B 1 66 ? 0.418 -6.125 10.672 1 96.5 66 MET B N 1
ATOM 1377 C CA . MET B 1 66 ? 0.773 -5.621 11.992 1 96.5 66 MET B CA 1
ATOM 1378 C C . MET B 1 66 ? 1.182 -4.156 11.93 1 96.5 66 MET B C 1
ATOM 1380 O O . MET B 1 66 ? 0.694 -3.334 12.711 1 96.5 66 MET B O 1
ATOM 1384 N N . ALA B 1 67 ? 2.023 -3.836 11 1 95.44 67 ALA B N 1
ATOM 1385 C CA . ALA B 1 67 ? 2.482 -2.459 10.844 1 95.44 67 ALA B CA 1
ATOM 1386 C C . ALA B 1 67 ? 1.32 -1.526 10.516 1 95.44 67 ALA B C 1
ATOM 1388 O O . ALA B 1 67 ? 1.188 -0.453 11.109 1 95.44 67 ALA B O 1
ATOM 1389 N N . GLN B 1 68 ? 0.474 -1.957 9.648 1 97.56 68 GLN B N 1
ATOM 1390 C CA . GLN B 1 68 ? -0.661 -1.133 9.25 1 97.56 68 GLN B CA 1
ATOM 1391 C C . GLN B 1 68 ? -1.689 -1.027 10.375 1 97.56 68 GLN B C 1
ATOM 1393 O O . GLN B 1 68 ? -2.369 -0.008 10.5 1 97.56 68 GLN B O 1
ATOM 1398 N N . SER B 1 69 ? -1.805 -2.004 11.203 1 96.94 69 SER B N 1
ATOM 1399 C CA . SER B 1 69 ? -2.711 -1.938 12.344 1 96.94 69 SER B CA 1
ATOM 1400 C C . SER B 1 69 ? -2.252 -0.892 13.359 1 96.94 69 SER B C 1
ATOM 1402 O O . SER B 1 69 ? -3.072 -0.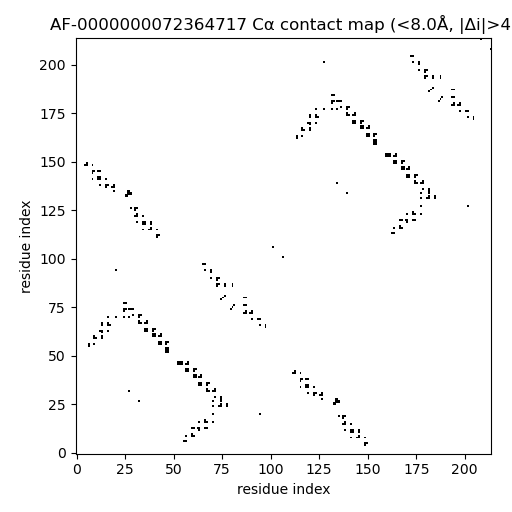177 13.93 1 96.94 69 SER B O 1
ATOM 1404 N N . VAL B 1 70 ? -1 -0.842 13.547 1 93.88 70 VAL B N 1
ATOM 1405 C CA . VAL B 1 70 ? -0.453 0.206 14.406 1 93.88 70 VAL B CA 1
ATOM 1406 C C . VAL B 1 70 ? -0.76 1.576 13.805 1 93.88 70 VAL B C 1
ATOM 1408 O O . VAL B 1 70 ? -1.198 2.486 14.508 1 93.88 70 VAL B O 1
ATOM 1411 N N . GLN B 1 71 ? -0.537 1.671 12.477 1 96.44 71 GLN B N 1
ATOM 1412 C CA . GLN B 1 71 ? -0.848 2.924 11.797 1 96.44 71 GLN B CA 1
ATOM 1413 C C . GLN B 1 71 ? -2.328 3.27 11.93 1 96.44 71 GLN B C 1
ATOM 1415 O O . GLN B 1 71 ? -2.686 4.434 12.109 1 96.44 71 GLN B O 1
ATOM 1420 N N . ALA B 1 72 ? -3.15 2.32 11.859 1 95.62 72 ALA B N 1
ATOM 1421 C CA . ALA B 1 72 ? -4.586 2.529 12.031 1 95.62 72 ALA B CA 1
ATOM 1422 C C . ALA B 1 72 ? -4.91 3.023 13.438 1 95.62 72 ALA B C 1
ATOM 1424 O O . ALA B 1 72 ? -5.746 3.912 13.609 1 95.62 72 ALA B O 1
ATOM 1425 N N . GLY B 1 73 ? -4.285 2.447 14.367 1 92.94 73 GLY B N 1
ATOM 1426 C CA . GLY B 1 73 ? -4.457 2.918 15.734 1 92.94 73 GLY B CA 1
ATOM 1427 C C . GLY B 1 73 ? -4.035 4.363 15.922 1 92.94 73 GLY B C 1
ATOM 1428 O O . GLY B 1 73 ? -4.762 5.148 16.531 1 92.94 73 GLY B O 1
ATOM 1429 N N . ARG B 1 74 ? -2.924 4.723 15.445 1 93.5 74 ARG B N 1
ATOM 1430 C CA . ARG B 1 74 ? -2.443 6.098 15.492 1 93.5 74 ARG B CA 1
ATOM 1431 C C . ARG B 1 74 ? -3.432 7.047 14.82 1 93.5 74 ARG B C 1
ATOM 1433 O O . ARG B 1 74 ? -3.67 8.156 15.312 1 93.5 74 ARG B O 1
ATOM 1440 N N . PHE B 1 75 ? -3.969 6.598 13.695 1 94.06 75 PHE B N 1
ATOM 1441 C CA . PHE B 1 75 ? -4.941 7.383 12.938 1 94.06 75 PHE B CA 1
ATOM 1442 C C . PHE B 1 75 ? -6.188 7.648 13.781 1 94.06 75 PHE B C 1
ATOM 1444 O O . PHE B 1 75 ? -6.637 8.789 13.883 1 94.06 75 PHE B O 1
ATOM 1451 N N . VAL B 1 76 ? -6.637 6.633 14.414 1 91.56 76 VAL B N 1
ATOM 1452 C CA . VAL B 1 76 ? -7.867 6.727 15.195 1 91.56 76 VAL B CA 1
ATOM 1453 C C . VAL B 1 76 ? -7.637 7.613 16.422 1 91.56 76 VAL B C 1
ATOM 1455 O O . VAL B 1 76 ? -8.461 8.477 16.734 1 91.56 76 VAL B O 1
ATOM 1458 N N . ILE B 1 77 ? -6.531 7.438 17.125 1 91.31 77 ILE B N 1
ATOM 1459 C CA . ILE B 1 77 ? -6.215 8.242 18.297 1 91.31 77 ILE B CA 1
ATOM 1460 C C . ILE B 1 77 ? -6.09 9.711 17.891 1 91.31 77 ILE B C 1
ATOM 1462 O O . ILE B 1 77 ? -6.598 10.602 18.578 1 91.31 77 ILE B O 1
ATOM 1466 N N . HIS B 1 78 ? -5.477 9.977 16.812 1 89.94 78 HIS B N 1
ATOM 1467 C CA . HIS B 1 78 ? -5.227 11.336 16.344 1 89.94 78 HIS B CA 1
ATOM 1468 C C . HIS B 1 78 ? -6.527 12.031 15.945 1 89.94 78 HIS B C 1
ATOM 1470 O O . HIS B 1 78 ? -6.723 13.211 16.25 1 89.94 78 HIS B O 1
ATOM 1476 N N . HIS B 1 79 ? -7.371 11.32 15.328 1 89.75 79 HIS B N 1
ATOM 1477 C CA . HIS B 1 79 ? -8.555 11.953 14.758 1 89.75 79 HIS B CA 1
ATOM 1478 C C . HIS B 1 79 ? -9.75 11.844 15.703 1 89.75 79 HIS B C 1
ATOM 1480 O O . HIS B 1 79 ? -10.625 12.711 15.703 1 89.75 79 HIS B O 1
ATOM 1486 N N . TYR B 1 80 ? -9.633 10.828 16.453 1 84.44 80 TYR B N 1
ATOM 1487 C CA . TYR B 1 80 ? -10.844 10.57 17.234 1 84.44 80 TYR B CA 1
ATOM 1488 C C . TYR B 1 80 ? -10.516 10.445 18.719 1 84.44 80 TYR B C 1
ATOM 1490 O O . TYR B 1 80 ? -11.414 10.289 19.547 1 84.44 80 TYR B O 1
ATOM 1498 N N . GLY B 1 81 ? -9.141 10.203 19.141 1 76.12 81 GLY B N 1
ATOM 1499 C CA . GLY B 1 81 ? -8.711 9.938 20.516 1 76.12 81 GLY B CA 1
ATOM 1500 C C . GLY B 1 81 ? -8.852 11.133 21.438 1 76.12 81 GLY B C 1
ATOM 1501 O O . GLY B 1 81 ? -8.453 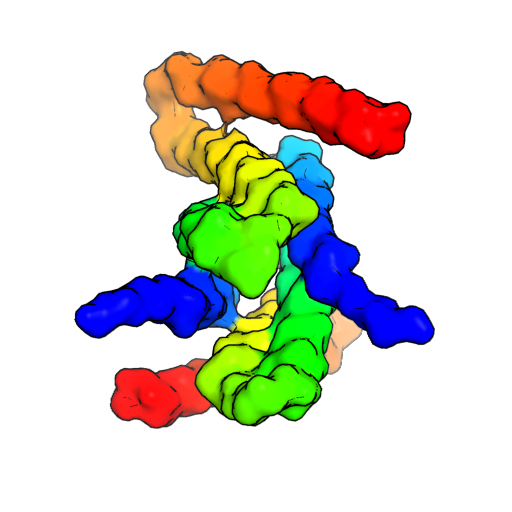11.07 22.594 1 76.12 81 GLY B O 1
ATOM 1502 N N . GLY B 1 82 ? -8.875 12.438 21.078 1 55.78 82 GLY B N 1
ATOM 1503 C CA . GLY B 1 82 ? -9.055 13.344 22.219 1 55.78 82 GLY B CA 1
ATOM 1504 C C . GLY B 1 82 ? -9.797 12.711 23.375 1 55.78 82 GLY B C 1
ATOM 1505 O O . GLY B 1 82 ? -9.492 12.984 24.531 1 55.78 82 GLY B O 1
ATOM 1506 N N . THR B 1 83 ? -10.867 12.227 23.172 1 52.31 83 THR B N 1
ATOM 1507 C CA . THR B 1 83 ? -11.594 12.016 24.422 1 52.31 83 THR B CA 1
ATOM 1508 C C . THR B 1 83 ? -11.047 10.797 25.172 1 52.31 83 THR B C 1
ATOM 1510 O O . THR B 1 83 ? -10.984 10.789 26.391 1 52.31 83 THR B O 1
ATOM 1513 N N . LYS B 1 84 ? -11.062 9.375 24.703 1 51.19 84 LYS B N 1
ATOM 1514 C CA . LYS B 1 84 ? -11.039 8.234 25.609 1 51.19 84 LYS B CA 1
ATOM 1515 C C . LYS B 1 84 ? -9.648 7.594 25.656 1 51.19 84 LYS B C 1
ATOM 1517 O O . LYS B 1 84 ? -8.984 7.48 24.625 1 51.19 84 LYS B O 1
ATOM 1522 N N . ARG B 1 85 ? -8.672 7.484 26.75 1 52.53 85 ARG B N 1
ATOM 1523 C CA . ARG B 1 85 ? -7.41 7.047 27.328 1 52.53 85 ARG B CA 1
ATOM 1524 C C . ARG B 1 85 ? -6.945 5.734 26.719 1 52.53 85 ARG B C 1
ATOM 1526 O O . ARG B 1 85 ? -5.758 5.559 26.422 1 52.53 85 ARG B O 1
ATOM 1533 N N . PRO B 1 86 ? -7.66 4.723 26.453 1 55.06 86 PRO B N 1
ATOM 1534 C CA . PRO B 1 86 ? -7.223 3.34 26.25 1 55.06 86 PRO B CA 1
ATOM 1535 C C . PRO B 1 86 ? -6.605 3.115 24.859 1 55.06 86 PRO B C 1
ATOM 1537 O O . PRO B 1 86 ? -5.688 2.303 24.719 1 55.06 86 PRO B O 1
ATOM 1540 N N . VAL B 1 87 ? -6.863 3.834 23.875 1 55.09 87 VAL B N 1
ATOM 1541 C CA . VAL B 1 87 ? -6.402 3.502 22.531 1 55.09 87 VAL B CA 1
ATOM 1542 C C . VAL B 1 87 ? -4.938 3.906 22.375 1 55.09 87 VAL B C 1
ATOM 1544 O O . VAL B 1 87 ? -4.156 3.197 21.734 1 55.09 87 VAL B O 1
ATOM 1547 N N . LYS B 1 88 ? -4.5 4.965 22.953 1 58.16 88 LYS B N 1
ATOM 1548 C CA . LYS B 1 88 ? -3.115 5.422 22.875 1 58.16 88 LYS B CA 1
ATOM 1549 C C . LYS B 1 88 ? -2.16 4.375 23.453 1 58.16 88 LYS B C 1
ATOM 1551 O O . LYS B 1 88 ? -1.103 4.113 22.875 1 58.16 88 LYS B O 1
ATOM 1556 N N . SER B 1 89 ? -2.549 3.836 24.484 1 61.28 89 SER B N 1
ATOM 1557 C CA . SER B 1 89 ? -1.697 2.842 25.141 1 61.28 89 SER B CA 1
ATOM 1558 C C . SER B 1 89 ? -1.53 1.605 24.266 1 61.28 89 SER B C 1
ATOM 1560 O O . SER B 1 89 ? -0.437 1.042 24.172 1 61.28 89 SER B O 1
ATOM 1562 N N . LEU B 1 90 ? -2.486 1.166 23.594 1 58.31 90 LEU B N 1
ATOM 1563 C CA . LEU B 1 90 ? -2.443 -0.032 22.766 1 58.31 90 LEU B CA 1
ATOM 1564 C C . LEU B 1 90 ? -1.543 0.18 21.562 1 58.31 90 LEU B C 1
ATOM 1566 O O . LEU B 1 90 ? -0.768 -0.707 21.188 1 58.31 90 LEU B O 1
ATOM 1570 N N . VAL B 1 91 ? -1.569 1.274 21.078 1 60.72 91 VAL B N 1
ATOM 1571 C CA . VAL B 1 91 ? -0.798 1.54 19.875 1 60.72 91 VAL B CA 1
ATOM 1572 C C . VAL B 1 91 ? 0.687 1.64 20.219 1 60.72 91 VAL B C 1
ATOM 1574 O O . VAL B 1 91 ? 1.534 1.109 19.5 1 60.72 91 VAL B O 1
ATOM 1577 N N . LEU B 1 92 ? 0.992 2.24 21.297 1 60.97 92 LEU B N 1
ATOM 1578 C CA . LEU B 1 92 ? 2.381 2.361 21.719 1 60.97 92 LEU B CA 1
ATOM 1579 C C . LEU B 1 92 ? 2.982 0.991 22.016 1 60.97 92 LEU B C 1
ATOM 1581 O O . LEU B 1 92 ? 4.141 0.732 21.672 1 60.97 92 LEU B O 1
ATOM 1585 N N . THR B 1 93 ? 2.238 0.222 22.562 1 60.72 93 THR B N 1
ATOM 1586 C CA . THR B 1 93 ? 2.717 -1.125 22.859 1 60.72 93 THR B CA 1
ATOM 1587 C C . THR B 1 93 ? 2.973 -1.9 21.562 1 60.72 93 THR B C 1
ATOM 1589 O O . THR B 1 93 ? 3.965 -2.623 21.453 1 60.72 93 THR B O 1
ATOM 1592 N N . GLN B 1 94 ? 2.178 -1.735 20.641 1 59.38 94 GLN B N 1
ATOM 1593 C CA . GLN B 1 94 ? 2.334 -2.471 19.391 1 59.38 94 GLN B CA 1
ATOM 1594 C C . GLN B 1 94 ? 3.555 -1.982 18.609 1 59.38 94 GLN B C 1
ATOM 1596 O O . GLN B 1 94 ? 4.285 -2.783 18.031 1 59.38 94 GLN B O 1
ATOM 1601 N N . ILE B 1 95 ? 3.846 -0.757 18.641 1 58.16 95 ILE B N 1
ATOM 1602 C CA . ILE B 1 95 ? 5.008 -0.182 17.969 1 58.16 95 ILE B CA 1
ATOM 1603 C C . ILE B 1 95 ? 6.289 -0.723 18.594 1 58.16 95 ILE B C 1
ATOM 1605 O O . ILE B 1 95 ? 7.227 -1.102 17.891 1 58.16 95 ILE B O 1
ATOM 1609 N N . LYS B 1 96 ? 6.289 -0.708 19.859 1 59.19 96 LYS B N 1
ATOM 1610 C CA . LYS B 1 96 ? 7.465 -1.205 20.578 1 59.19 96 LYS B CA 1
ATOM 1611 C C . LYS B 1 96 ? 7.711 -2.678 20.266 1 59.19 96 LYS B C 1
ATOM 1613 O O . LYS B 1 96 ? 8.859 -3.094 20.078 1 59.19 96 LYS B O 1
ATOM 1618 N N . GLN B 1 97 ? 6.723 -3.377 20.25 1 58.38 97 GLN B N 1
ATOM 1619 C CA . GLN B 1 97 ? 6.859 -4.789 19.906 1 58.38 97 GLN B CA 1
ATOM 1620 C C . GLN B 1 97 ? 7.375 -4.973 18.484 1 58.38 97 GLN B C 1
ATOM 1622 O O . GLN B 1 97 ? 8.234 -5.824 18.234 1 58.38 97 GLN B O 1
ATOM 1627 N N . PHE B 1 98 ? 6.906 -4.305 17.672 1 55.56 98 PHE B N 1
ATOM 1628 C CA . PHE B 1 98 ? 7.328 -4.395 16.281 1 55.56 98 PHE B CA 1
ATOM 1629 C C . PHE B 1 98 ? 8.789 -3.994 16.125 1 55.56 98 PHE B C 1
ATOM 1631 O O . PHE B 1 98 ? 9.547 -4.641 15.406 1 55.56 98 PHE B O 1
ATOM 1638 N N . GLU B 1 99 ? 9.117 -2.883 16.641 1 54.97 99 GLU B N 1
ATOM 1639 C CA . GLU B 1 99 ? 10.508 -2.457 16.625 1 54.97 99 GLU B CA 1
ATOM 1640 C C . GLU B 1 99 ? 11.43 -3.561 17.141 1 54.97 99 GLU B C 1
ATOM 1642 O O . GLU B 1 99 ? 12.5 -3.801 16.578 1 54.97 99 GLU B O 1
ATOM 1647 N N . SER B 1 100 ? 11 -4.152 18.125 1 60.03 100 SER B N 1
ATOM 1648 C CA . SER B 1 100 ? 11.758 -5.262 18.688 1 60.03 100 SER B CA 1
ATOM 1649 C C . SER B 1 100 ? 11.844 -6.434 17.719 1 60.03 100 SER B C 1
ATOM 1651 O O . SER B 1 100 ? 12.906 -7.035 17.562 1 60.03 100 SER B O 1
ATOM 1653 N N . ASP B 1 101 ? 10.781 -6.684 17.188 1 53.41 101 ASP B N 1
ATOM 1654 C CA . ASP B 1 101 ? 10.727 -7.793 16.25 1 53.41 101 ASP B CA 1
ATOM 1655 C C . ASP B 1 101 ? 11.594 -7.512 15.016 1 53.41 101 ASP B C 1
ATOM 1657 O O . ASP B 1 101 ? 12.297 -8.398 14.531 1 53.41 101 ASP B O 1
ATOM 1661 N N . LEU B 1 102 ? 11.43 -6.398 14.492 1 52.34 102 LEU B N 1
ATOM 1662 C CA . LEU B 1 102 ? 12.258 -5.984 13.359 1 52.34 102 LEU B CA 1
ATOM 1663 C C . LEU B 1 102 ? 13.734 -6.066 13.711 1 52.34 102 LEU B C 1
ATOM 1665 O O . LEU B 1 102 ? 14.547 -6.52 12.898 1 52.34 102 LEU B O 1
ATOM 1669 N N . ASN B 1 103 ? 14.039 -5.559 14.82 1 52.47 103 ASN B N 1
ATOM 1670 C CA . ASN B 1 103 ? 15.422 -5.648 15.273 1 52.47 103 ASN B CA 1
ATOM 1671 C C . ASN B 1 103 ? 15.898 -7.098 15.336 1 52.47 103 ASN B C 1
ATOM 1673 O O . ASN B 1 103 ? 17.047 -7.395 15.008 1 52.47 103 ASN B O 1
ATOM 1677 N N . LEU B 1 104 ? 15.016 -7.906 15.711 1 52.38 104 LEU B N 1
ATOM 1678 C CA . LEU B 1 104 ? 15.336 -9.328 15.797 1 52.38 104 LEU B CA 1
ATOM 1679 C C . LEU B 1 104 ? 15.484 -9.93 14.406 1 52.38 104 LEU B C 1
ATOM 1681 O O . LEU B 1 104 ? 16.328 -10.805 14.188 1 52.38 104 LEU B O 1
ATOM 1685 N N . GLN B 1 105 ? 14.609 -9.43 13.648 1 44.31 105 GLN B N 1
ATOM 1686 C CA . GLN B 1 105 ? 14.609 -10.023 12.312 1 44.31 105 GLN B CA 1
ATOM 1687 C C . GLN B 1 105 ? 15.758 -9.469 11.469 1 44.31 105 GLN B C 1
ATOM 1689 O O . GLN B 1 105 ? 16.359 -10.195 10.68 1 44.31 105 GLN B O 1
ATOM 1694 N N . PHE B 1 106 ? 16.031 -8.242 11.641 1 45.69 106 PHE B N 1
ATOM 1695 C CA . PHE B 1 106 ? 17 -7.633 10.75 1 45.69 106 PHE B CA 1
ATOM 1696 C C . PHE B 1 106 ? 18.266 -7.234 11.516 1 45.69 106 PHE B C 1
ATOM 1698 O O . PHE B 1 106 ? 19.25 -6.801 10.914 1 45.69 106 PHE B O 1
ATOM 1705 N N . GLY B 1 107 ? 18.172 -7.281 12.75 1 43.97 107 GLY B N 1
ATOM 1706 C CA . GLY B 1 107 ? 19.391 -7.059 13.531 1 43.97 107 GLY B CA 1
ATOM 1707 C C . GLY B 1 107 ? 20.25 -8.297 13.656 1 43.97 107 GLY B C 1
ATOM 1708 O O . GLY B 1 107 ? 19.781 -9.422 13.461 1 43.97 107 GLY B O 1
#

Nearest PDB structures (foldseek):
  4yn0-assembly1_B  TM=6.059E-01  e=9.910E+00  Mus musculus
  4yn0-assembly1_B  TM=6.063E-01  e=9.910E+00  Mus musculus

pLDDT: mean 81.41, std 18.39, range [32.56, 98.19]

Solvent-accessible surface area (backbone atoms only — not comparable to full-atom values): 11166 Å² total; per-residue (Å²): 123,84,76,67,49,60,63,60,32,52,43,34,48,32,52,26,43,51,58,49,66,78,46,69,56,70,29,60,46,66,58,46,37,52,26,50,32,51,30,23,52,49,45,28,55,47,21,64,66,40,89,78,63,36,63,69,54,26,51,41,24,51,49,26,34,52,35,31,48,36,51,47,41,43,41,44,35,70,75,63,30,81,76,67,77,68,57,59,58,56,30,53,51,49,50,54,50,45,54,51,47,49,44,61,72,73,91,124,87,77,69,50,60,63,60,33,54,44,32,48,32,53,25,43,51,59,50,68,78,48,69,56,72,29,60,46,67,57,47,38,52,25,50,31,53,30,22,54,50,45,29,55,48,21,63,66,39,88,76,62,35,63,70,52,28,51,41,23,52,49,26,32,53,35,31,48,37,52,49,40,42,39,45,33,71,74,63,29,83,77,65,76,70,57,59,58,56,30,53,52,49,48,54,50,46,55,51,47,47,44,61,69,74,92

Radius of gyration: 17.83 Å; Cα contacts (8 Å, |Δi|>4): 233; chains: 2; bounding box: 38×53×46 Å

InterPro domains:
  IPR005336 Mitochondrial pyruvate carrier [PF03650] (2-86)

Sequence (214 aa):
IVHFWGPVANWGLPLAAFKDMRAPPDIISGRMTTALIFYSMAFMRFAYRVQPRNLLLLACHTTNVMAQSVQAGRFVIHHYGGTKRPVKSLVLTQIKQFESDLNLQFGIVHFWGPVANWGLPLAAFKDMRAPPDIISGRMTTALIFYSMAFMRFAYRVQPRNLLLLACHTTNVMAQSVQAGRFVIHHYGGTKRPVKSLVLTQIKQFESDLNLQFG

Organism: Felis catus (NCBI:txid9685)

Foldseek 3Di:
DPPPCVLVVLLVQLVVLLVCVVPQLVVQDLVVLVVLLVVLVVQLVVQCPDVPRNVSSNVSSVSNNLSSVLSNLSNCCVVPVVPDPPSVVVSVVSSVVSVVVCVVVVD/DPPPCVLVVLLVQLVVLLVCVVPQLVVQDLVVLVVLLVVLVVQLVVQCPDVPRNVSSNVSSVSNNLSSVLSNLSNCCVVPVVPDPPSVVVSVVSSVVSVVVCVVVVD